Protein AF-A0A850MC36-F1 (afdb_monomer)

pLDDT: mean 85.74, std 13.27, range [43.41, 96.62]

Structure (mmCIF, N/CA/C/O backbone):
data_AF-A0A850MC36-F1
#
_entry.id   AF-A0A850MC36-F1
#
loop_
_atom_site.group_PDB
_atom_site.id
_atom_site.type_symbol
_atom_site.label_atom_id
_atom_site.label_alt_id
_atom_site.label_comp_id
_atom_site.label_asym_id
_atom_site.label_entity_id
_atom_site.label_seq_id
_atom_site.pdbx_PDB_ins_code
_atom_site.Cartn_x
_atom_site.Cartn_y
_atom_site.Cartn_z
_atom_site.occupancy
_atom_site.B_iso_or_equiv
_atom_site.auth_seq_id
_atom_site.auth_comp_id
_atom_site.auth_asym_id
_atom_site.auth_atom_id
_atom_site.pdbx_PDB_model_num
ATOM 1 N N . MET A 1 1 ? -14.757 -1.355 -15.086 1.00 47.66 1 MET A N 1
ATOM 2 C CA . MET A 1 1 ? -13.844 -0.625 -14.177 1.00 47.66 1 MET A CA 1
ATOM 3 C C . MET A 1 1 ? -12.689 -0.107 -15.015 1.00 47.66 1 MET A C 1
ATOM 5 O O . MET A 1 1 ? -12.284 -0.829 -15.916 1.00 47.66 1 MET A O 1
ATOM 9 N N . ALA A 1 2 ? -12.219 1.122 -14.789 1.00 66.75 2 ALA A N 1
ATOM 10 C CA . ALA A 1 2 ? -11.027 1.621 -15.477 1.00 66.75 2 ALA A CA 1
ATOM 11 C C . ALA A 1 2 ? -9.806 0.783 -15.064 1.00 66.75 2 ALA A C 1
ATOM 13 O O . ALA A 1 2 ? -9.697 0.407 -13.894 1.00 66.75 2 ALA A O 1
ATOM 14 N N . GLU A 1 3 ? -8.927 0.467 -16.013 1.00 82.56 3 GLU A N 1
ATOM 15 C CA . GLU A 1 3 ? -7.660 -0.199 -15.716 1.00 82.56 3 GLU A CA 1
ATOM 16 C C . GLU A 1 3 ? -6.811 0.706 -14.817 1.00 82.56 3 GLU A C 1
ATOM 18 O O . GLU A 1 3 ? -6.661 1.897 -15.087 1.00 82.56 3 GLU A O 1
ATOM 23 N N . LYS A 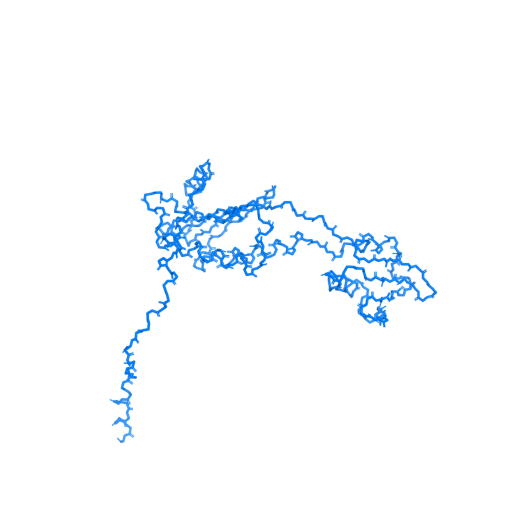1 4 ? -6.304 0.146 -13.717 1.00 90.31 4 LYS A N 1
ATOM 24 C CA . LYS A 1 4 ? -5.494 0.880 -12.736 1.00 90.31 4 LYS A CA 1
ATOM 25 C C . LYS A 1 4 ? -4.049 0.410 -12.684 1.00 90.31 4 LYS A C 1
ATOM 27 O O . LYS A 1 4 ? -3.214 1.134 -12.162 1.00 90.31 4 LYS A O 1
ATOM 32 N N . VAL A 1 5 ? -3.762 -0.795 -13.168 1.00 93.12 5 VAL A N 1
ATOM 33 C CA . VAL A 1 5 ? -2.441 -1.422 -13.102 1.00 93.12 5 VAL A CA 1
ATOM 34 C C . VAL A 1 5 ? -1.880 -1.459 -14.508 1.00 93.12 5 VAL A C 1
ATOM 36 O O . VAL A 1 5 ? -2.425 -2.149 -15.360 1.00 93.12 5 VAL A O 1
ATOM 39 N N . PHE A 1 6 ? -0.793 -0.736 -14.738 1.00 95.06 6 PHE A N 1
ATOM 40 C CA . PHE A 1 6 ? -0.106 -0.684 -16.021 1.00 95.06 6 PHE A CA 1
ATOM 41 C C . PHE A 1 6 ? 1.293 -1.257 -15.857 1.00 95.06 6 PHE A C 1
ATOM 43 O O . PHE A 1 6 ? 2.007 -0.902 -14.917 1.00 95.06 6 PHE A O 1
ATOM 50 N N . VAL A 1 7 ? 1.681 -2.143 -16.768 1.00 95.00 7 VAL A N 1
ATOM 51 C CA . VAL A 1 7 ? 3.030 -2.703 -16.829 1.00 95.00 7 VAL A CA 1
ATOM 52 C C . VAL A 1 7 ? 3.562 -2.452 -18.227 1.00 95.00 7 VAL A C 1
ATOM 54 O O . VAL A 1 7 ? 2.894 -2.782 -19.203 1.00 95.00 7 VAL A O 1
ATOM 57 N N . GLU A 1 8 ? 4.731 -1.833 -18.323 1.00 94.44 8 GLU A N 1
ATOM 58 C CA . GLU A 1 8 ? 5.285 -1.345 -19.582 1.00 94.44 8 GLU A CA 1
ATOM 59 C C . GLU A 1 8 ? 6.765 -1.709 -19.672 1.00 94.44 8 GLU A C 1
ATOM 61 O O . GLU A 1 8 ? 7.489 -1.661 -18.675 1.00 94.44 8 GLU A O 1
ATOM 66 N N . ASN A 1 9 ? 7.228 -2.033 -20.878 1.00 93.19 9 ASN A N 1
ATOM 67 C CA . ASN A 1 9 ? 8.659 -2.086 -21.143 1.00 93.19 9 ASN A CA 1
ATOM 68 C C . ASN A 1 9 ? 9.203 -0.653 -21.217 1.00 93.19 9 ASN A C 1
ATOM 70 O O . ASN A 1 9 ? 8.599 0.206 -21.869 1.00 93.19 9 ASN A O 1
ATOM 74 N N . LEU A 1 10 ? 10.336 -0.396 -20.566 1.00 90.06 10 LEU A N 1
ATOM 75 C CA . LEU A 1 10 ? 11.040 0.875 -20.700 1.00 90.06 10 LEU A CA 1
ATOM 76 C C . LEU A 1 10 ? 11.538 1.068 -22.140 1.00 90.06 10 LEU A C 1
ATOM 78 O O . LEU A 1 10 ? 11.458 2.174 -22.677 1.00 90.06 10 LEU A O 1
ATOM 82 N N . ASP A 1 11 ? 11.979 -0.018 -22.783 1.00 85.81 11 ASP A N 1
ATOM 83 C CA . ASP A 1 11 ? 12.207 -0.047 -24.223 1.00 85.81 11 ASP A CA 1
ATOM 84 C C . ASP A 1 11 ? 10.888 -0.286 -24.970 1.00 85.81 11 ASP A C 1
ATOM 86 O O . ASP A 1 11 ? 10.324 -1.382 -24.996 1.00 85.81 11 ASP A O 1
ATOM 90 N N . ARG A 1 12 ? 10.393 0.764 -25.623 1.00 81.56 12 ARG A N 1
ATOM 91 C CA . ARG A 1 12 ? 9.128 0.727 -26.362 1.00 81.56 12 ARG A CA 1
ATOM 92 C C . ARG A 1 12 ? 9.213 0.032 -27.721 1.00 81.56 12 ARG A C 1
ATOM 94 O O . ARG A 1 12 ? 8.184 -0.066 -28.385 1.00 81.56 12 ARG A O 1
ATOM 101 N N . ALA A 1 13 ? 10.385 -0.453 -28.139 1.00 85.50 13 ALA A N 1
ATOM 102 C CA . ALA A 1 13 ? 10.516 -1.244 -29.362 1.00 85.50 13 ALA A CA 1
ATOM 103 C C . ALA A 1 13 ? 9.750 -2.579 -29.282 1.00 85.50 13 ALA A C 1
ATOM 105 O O . ALA A 1 13 ? 9.196 -3.023 -30.288 1.00 85.50 13 ALA A O 1
ATOM 106 N N . ASP A 1 14 ? 9.668 -3.180 -28.089 1.00 84.69 14 ASP A N 1
ATOM 107 C CA . ASP A 1 14 ? 8.871 -4.382 -27.814 1.00 84.69 14 ASP A CA 1
ATOM 108 C C . ASP A 1 14 ? 8.015 -4.193 -26.544 1.00 84.69 14 ASP A C 1
ATOM 110 O O . ASP A 1 14 ? 8.405 -4.605 -25.442 1.00 84.69 14 ASP A O 1
ATOM 114 N N . PRO A 1 15 ? 6.848 -3.530 -26.669 1.00 86.25 15 PRO A N 1
ATOM 115 C CA . PRO A 1 15 ? 6.027 -3.139 -25.525 1.00 86.25 15 PRO A CA 1
ATOM 116 C C . PRO A 1 15 ? 5.263 -4.309 -24.889 1.00 86.25 15 PRO A C 1
ATOM 118 O O . PRO A 1 15 ? 4.786 -4.177 -23.765 1.00 86.25 15 PRO A O 1
ATOM 121 N N . TYR A 1 16 ? 5.141 -5.449 -25.581 1.00 89.25 16 TYR A N 1
ATOM 122 C CA . TYR A 1 16 ? 4.342 -6.604 -25.145 1.00 89.25 16 TYR A CA 1
ATOM 123 C C . TYR A 1 16 ? 5.175 -7.882 -25.049 1.00 89.25 16 TYR A C 1
ATOM 125 O O . TYR A 1 16 ? 4.688 -8.979 -25.344 1.00 89.25 16 TYR A O 1
ATOM 133 N N . ASN A 1 17 ? 6.435 -7.745 -24.640 1.00 89.31 17 ASN A N 1
ATOM 134 C CA . ASN A 1 17 ? 7.303 -8.888 -24.413 1.00 89.31 17 ASN A CA 1
ATOM 135 C C . ASN A 1 17 ? 6.753 -9.802 -23.297 1.00 89.31 17 ASN A C 1
ATOM 137 O O . ASN A 1 17 ? 5.905 -9.422 -22.483 1.00 89.31 17 ASN A O 1
ATOM 141 N N . PHE A 1 18 ? 7.258 -11.035 -23.244 1.00 88.00 18 PHE A N 1
ATOM 142 C CA . PHE A 1 18 ? 6.794 -12.046 -22.292 1.00 88.00 18 PHE A CA 1
ATOM 143 C C . PHE A 1 18 ? 6.887 -11.589 -20.829 1.00 88.00 18 PHE A C 1
ATOM 145 O O . PHE A 1 18 ? 5.988 -11.889 -20.041 1.00 88.00 18 PHE A O 1
ATOM 152 N N . GLY A 1 19 ? 7.945 -10.866 -20.456 1.00 88.88 19 GLY A N 1
ATOM 153 C CA . GLY A 1 19 ? 8.121 -10.394 -19.087 1.00 88.88 19 GLY A CA 1
ATOM 154 C C . GLY A 1 19 ? 7.088 -9.340 -18.704 1.00 88.88 19 GLY A C 1
ATOM 155 O O . GLY A 1 19 ? 6.464 -9.478 -17.659 1.00 88.88 19 GLY A O 1
ATOM 156 N N . VAL A 1 20 ? 6.811 -8.364 -19.572 1.00 92.31 20 VAL A N 1
ATOM 157 C CA . VAL A 1 20 ? 5.759 -7.355 -19.352 1.00 92.31 20 VAL A CA 1
ATOM 158 C C . VAL A 1 20 ? 4.395 -8.012 -19.148 1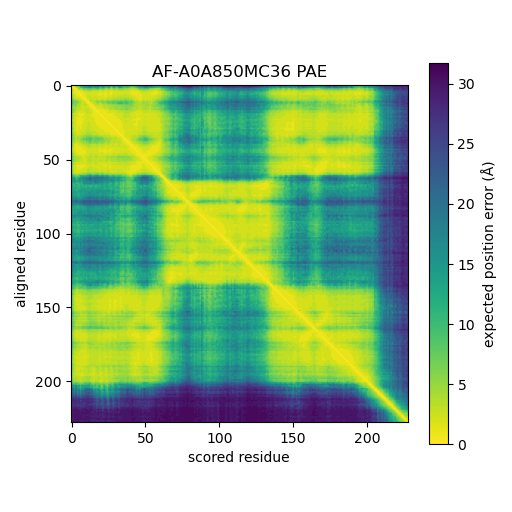.00 92.31 20 VAL A C 1
ATOM 160 O O . VAL A 1 20 ? 3.710 -7.721 -18.167 1.00 92.31 20 VAL A O 1
ATOM 163 N N . ILE A 1 21 ? 4.016 -8.948 -20.025 1.00 92.19 21 ILE A N 1
ATOM 164 C CA . ILE A 1 21 ? 2.728 -9.650 -19.912 1.00 92.19 21 ILE A CA 1
ATOM 165 C C . ILE A 1 21 ? 2.689 -10.490 -18.621 1.00 92.19 21 ILE A C 1
ATOM 167 O O . ILE A 1 21 ? 1.682 -10.493 -17.914 1.00 92.19 21 ILE A O 1
ATOM 171 N N . SER A 1 22 ? 3.787 -11.168 -18.273 1.00 91.75 22 SER A N 1
ATOM 172 C CA . SER A 1 22 ? 3.872 -11.973 -17.046 1.00 91.75 22 SER A CA 1
ATOM 173 C C . SER A 1 22 ? 3.728 -11.110 -15.792 1.00 91.75 22 SER A C 1
ATOM 175 O O . SER A 1 22 ? 2.920 -11.421 -14.918 1.00 91.75 22 SER A O 1
ATOM 177 N N . TYR A 1 23 ? 4.446 -9.988 -15.725 1.00 93.25 23 TYR A N 1
ATOM 178 C CA . TYR A 1 23 ? 4.371 -9.064 -14.598 1.00 93.25 23 TYR A CA 1
ATOM 179 C C . TYR A 1 23 ? 3.024 -8.358 -14.503 1.00 93.25 23 TYR A C 1
ATOM 181 O O . TYR A 1 23 ? 2.571 -8.111 -13.389 1.00 93.25 23 TYR A O 1
ATOM 189 N N . LYS A 1 24 ? 2.335 -8.107 -15.623 1.00 93.81 24 LYS A N 1
ATOM 190 C CA . LYS A 1 24 ? 0.943 -7.639 -15.591 1.00 93.81 24 LYS A CA 1
ATOM 191 C C . LYS A 1 24 ? 0.038 -8.621 -14.859 1.00 93.81 24 LYS A C 1
ATOM 193 O O . LYS A 1 24 ? -0.691 -8.214 -13.961 1.00 93.81 24 LYS A O 1
ATOM 198 N N . ILE A 1 25 ? 0.112 -9.905 -15.207 1.00 92.12 25 ILE A N 1
ATOM 199 C CA . ILE A 1 25 ? -0.712 -10.947 -14.581 1.00 92.12 25 ILE A CA 1
ATOM 200 C C . ILE A 1 25 ? -0.379 -11.083 -13.093 1.00 92.12 25 ILE A C 1
ATOM 202 O O . ILE A 1 25 ? -1.291 -11.153 -12.270 1.00 92.12 25 ILE A O 1
ATOM 206 N N . ILE A 1 26 ? 0.912 -11.096 -12.747 1.00 93.12 26 ILE A N 1
ATOM 207 C CA . ILE A 1 26 ? 1.371 -11.171 -11.353 1.00 93.12 26 ILE A CA 1
ATOM 208 C C . ILE A 1 26 ? 0.859 -9.965 -10.566 1.00 93.12 26 ILE A C 1
ATOM 210 O O . ILE A 1 26 ? 0.247 -10.141 -9.516 1.00 93.12 26 ILE A O 1
ATOM 214 N N . ALA A 1 27 ? 1.066 -8.752 -11.080 1.00 93.94 27 ALA A N 1
ATOM 215 C CA . ALA A 1 27 ? 0.633 -7.528 -10.422 1.00 93.94 27 ALA A CA 1
ATOM 216 C C . ALA A 1 27 ? -0.886 -7.515 -10.223 1.00 93.94 27 ALA A C 1
ATOM 218 O O . ALA A 1 27 ? -1.342 -7.338 -9.096 1.00 93.94 27 ALA A O 1
ATOM 219 N N . ASP A 1 28 ? -1.670 -7.771 -11.275 1.00 92.19 28 ASP A N 1
ATOM 220 C CA . ASP A 1 28 ? -3.134 -7.829 -11.184 1.00 92.19 28 ASP A CA 1
ATOM 221 C C . ASP A 1 28 ? -3.597 -8.835 -10.123 1.00 92.19 28 ASP A C 1
ATOM 223 O O . ASP A 1 28 ? -4.474 -8.524 -9.311 1.00 92.19 28 ASP A O 1
ATOM 227 N N . HIS A 1 29 ? -2.995 -10.027 -10.101 1.00 92.19 29 HIS A N 1
ATOM 228 C CA . HIS A 1 29 ? -3.320 -11.058 -9.122 1.00 92.19 29 HIS A CA 1
ATOM 229 C C . HIS A 1 29 ? -2.992 -10.611 -7.693 1.00 92.19 29 HIS A C 1
ATOM 231 O O . HIS A 1 29 ? -3.865 -10.670 -6.832 1.00 92.19 29 HIS A O 1
ATOM 237 N N . VAL A 1 30 ? -1.783 -10.093 -7.454 1.00 93.88 30 VAL A N 1
ATOM 238 C CA . VAL A 1 30 ? -1.338 -9.615 -6.134 1.00 93.88 30 VAL A CA 1
ATOM 239 C C . VAL A 1 30 ? -2.210 -8.459 -5.629 1.00 93.88 30 VAL A C 1
ATOM 241 O O . VAL A 1 30 ? -2.650 -8.476 -4.479 1.00 93.88 30 VAL A O 1
ATOM 244 N N . PHE A 1 31 ? -2.510 -7.468 -6.476 1.00 91.31 31 PHE A N 1
ATOM 245 C CA . PHE A 1 31 ? -3.369 -6.335 -6.106 1.00 91.31 31 PHE A CA 1
ATOM 246 C C . PHE A 1 31 ? -4.804 -6.772 -5.781 1.00 91.31 31 PHE A C 1
ATOM 248 O O . PHE A 1 31 ? -5.426 -6.207 -4.874 1.00 91.31 31 PHE A O 1
ATOM 255 N N . THR A 1 32 ? -5.322 -7.769 -6.503 1.00 89.00 32 THR A N 1
ATOM 256 C CA . THR A 1 32 ? -6.659 -8.333 -6.267 1.00 89.00 32 THR A CA 1
ATOM 257 C C . THR A 1 32 ? -6.700 -9.144 -4.974 1.00 89.00 32 THR A C 1
ATOM 259 O O . THR A 1 32 ? -7.590 -8.920 -4.158 1.00 89.00 32 THR A O 1
ATOM 262 N N . ASP A 1 33 ? -5.722 -10.026 -4.757 1.00 90.38 33 ASP A N 1
ATOM 263 C CA . ASP A 1 33 ? -5.612 -10.894 -3.576 1.00 90.38 33 ASP A CA 1
ATOM 264 C C . ASP A 1 33 ? -5.547 -10.088 -2.268 1.00 90.38 33 ASP A C 1
ATOM 266 O O . ASP A 1 33 ? -6.258 -10.365 -1.305 1.00 90.38 33 ASP A O 1
ATOM 270 N N . LEU A 1 34 ? -4.772 -8.999 -2.256 1.00 88.31 34 LEU A N 1
ATOM 271 C CA . LEU A 1 34 ? -4.628 -8.136 -1.078 1.00 88.31 34 LEU A CA 1
ATOM 272 C C . LEU A 1 34 ? -5.807 -7.165 -0.868 1.00 88.31 34 LEU A C 1
ATOM 274 O O . LEU A 1 34 ? -5.888 -6.490 0.170 1.00 88.31 34 LEU A O 1
ATOM 278 N N . GLY A 1 35 ? -6.733 -7.089 -1.830 1.00 84.94 35 GLY A N 1
ATOM 279 C CA . GLY A 1 35 ? -7.915 -6.228 -1.773 1.00 84.94 35 GLY A CA 1
ATOM 280 C C . GLY A 1 35 ? -7.584 -4.733 -1.772 1.00 84.94 35 GLY A C 1
ATOM 281 O O . GLY A 1 35 ? -8.274 -3.950 -1.125 1.00 84.94 35 GLY A O 1
ATOM 282 N N . ILE A 1 36 ? -6.510 -4.321 -2.453 1.00 85.62 36 ILE A N 1
ATOM 283 C CA . ILE A 1 36 ? -6.010 -2.930 -2.446 1.00 85.62 36 ILE A CA 1
ATOM 284 C C . ILE A 1 36 ? -6.334 -2.143 -3.722 1.00 85.62 36 ILE A C 1
ATOM 286 O O . ILE A 1 36 ? -5.985 -0.970 -3.831 1.00 85.62 36 ILE A O 1
ATOM 290 N N . ALA A 1 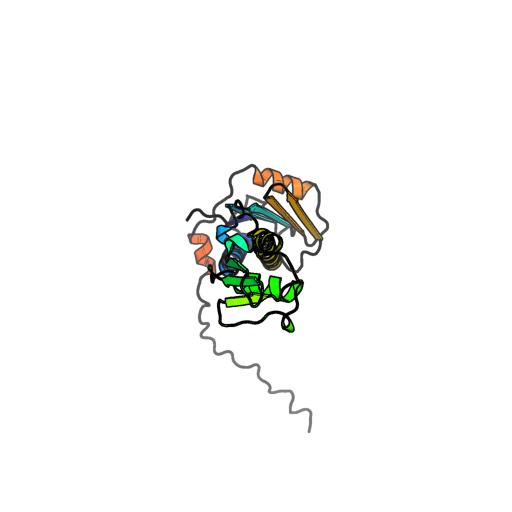37 ? -7.067 -2.735 -4.668 1.00 77.75 37 ALA A N 1
ATOM 291 C CA . ALA A 1 37 ? -7.480 -2.063 -5.905 1.00 77.75 37 ALA A CA 1
ATOM 292 C C . ALA A 1 37 ? -8.317 -0.781 -5.673 1.00 77.75 37 ALA A C 1
ATOM 294 O O . ALA A 1 37 ? -8.289 0.138 -6.496 1.00 77.75 37 ALA A O 1
ATOM 295 N N . GLY A 1 38 ? -9.059 -0.691 -4.561 1.00 78.19 38 GLY A N 1
ATOM 296 C CA . GLY A 1 38 ? -9.805 0.517 -4.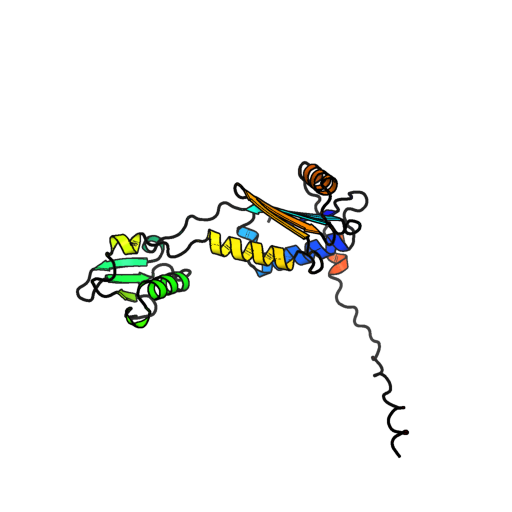172 1.00 78.19 38 GLY A CA 1
ATOM 297 C C . GLY A 1 38 ? -8.909 1.650 -3.656 1.00 78.19 38 GLY A C 1
ATOM 298 O O . GLY A 1 38 ? -9.167 2.823 -3.923 1.00 78.19 38 GLY A O 1
ATOM 299 N N . ALA A 1 39 ? -7.804 1.292 -3.002 1.00 80.94 39 ALA A N 1
ATOM 300 C CA . ALA A 1 39 ? -6.863 2.223 -2.386 1.00 80.94 39 ALA A CA 1
ATOM 301 C C . ALA A 1 39 ? -5.857 2.848 -3.371 1.00 80.94 39 ALA A C 1
ATOM 303 O O . ALA A 1 39 ? -5.073 3.716 -2.989 1.00 80.94 39 ALA A O 1
ATOM 304 N N . LEU A 1 40 ? -5.869 2.417 -4.633 1.00 86.56 40 LEU A N 1
ATOM 305 C CA . LEU A 1 40 ? -5.022 2.947 -5.697 1.00 86.56 40 LEU A CA 1
ATOM 306 C C . LEU A 1 40 ? -5.872 3.697 -6.723 1.00 86.56 40 LEU A C 1
ATOM 308 O O . LEU A 1 40 ? -6.910 3.198 -7.168 1.00 86.56 40 LEU A O 1
ATOM 312 N N . GLN A 1 41 ? -5.406 4.869 -7.149 1.00 90.56 41 GLN A N 1
ATOM 313 C CA . GLN A 1 41 ? -5.915 5.531 -8.352 1.00 90.56 41 GLN A CA 1
ATOM 314 C C . GLN A 1 41 ? -5.307 4.875 -9.590 1.00 90.56 41 GLN A C 1
ATOM 316 O O . GLN A 1 41 ? -6.027 4.475 -10.501 1.00 90.56 41 GLN A O 1
ATOM 321 N N . SER A 1 42 ? -3.984 4.710 -9.583 1.00 92.62 42 SER A N 1
ATOM 322 C CA . SER A 1 42 ? -3.229 4.058 -10.651 1.00 92.62 42 SER A CA 1
ATOM 323 C C . SER A 1 42 ? -1.878 3.575 -10.140 1.00 92.62 42 SER A C 1
ATOM 325 O O . SER A 1 42 ? -1.286 4.222 -9.279 1.00 92.62 42 SER A O 1
ATOM 327 N N . ILE A 1 43 ? -1.340 2.517 -10.729 1.00 94.31 43 ILE A N 1
ATOM 328 C CA . ILE A 1 43 ? 0.043 2.085 -10.573 1.00 94.31 43 ILE A CA 1
ATOM 329 C C . ILE A 1 43 ? 0.648 1.801 -11.946 1.00 94.31 43 ILE A C 1
ATOM 331 O O . ILE A 1 43 ? 0.016 1.178 -12.796 1.00 94.31 43 ILE A O 1
ATOM 335 N N . ARG A 1 44 ? 1.870 2.281 -12.164 1.00 95.88 44 ARG A N 1
ATOM 336 C CA . ARG A 1 44 ? 2.679 2.019 -13.353 1.00 95.88 44 ARG A CA 1
ATOM 337 C C . ARG A 1 44 ? 3.947 1.291 -12.934 1.00 95.88 44 ARG A C 1
ATOM 339 O O . ARG A 1 44 ? 4.635 1.729 -12.014 1.00 95.88 44 ARG A O 1
ATOM 346 N N . ILE A 1 45 ? 4.234 0.184 -13.603 1.00 96.06 45 ILE A N 1
ATOM 347 C CA . ILE A 1 45 ? 5.411 -0.658 -13.404 1.00 96.06 45 ILE A CA 1
ATOM 348 C C . ILE A 1 45 ? 6.182 -0.627 -14.723 1.00 96.06 45 ILE A C 1
ATOM 350 O O . ILE A 1 45 ? 5.763 -1.235 -15.704 1.00 96.06 45 ILE A O 1
ATOM 354 N N . LEU A 1 46 ? 7.288 0.105 -14.758 1.00 96.12 46 LEU A N 1
ATOM 355 C CA . LEU A 1 46 ? 8.204 0.128 -15.891 1.00 96.12 46 LEU A CA 1
ATOM 356 C C . LEU A 1 46 ? 9.290 -0.919 -15.656 1.00 96.12 46 LEU A C 1
ATOM 358 O O . LEU A 1 46 ? 9.908 -0.945 -14.589 1.00 96.12 46 LEU A O 1
ATOM 362 N N . ILE A 1 47 ? 9.506 -1.777 -16.645 1.00 94.38 47 ILE A N 1
ATOM 363 C CA . ILE A 1 47 ? 10.429 -2.908 -16.568 1.00 94.38 47 ILE A CA 1
ATOM 364 C C . ILE A 1 47 ? 11.415 -2.818 -17.725 1.00 94.38 47 ILE A C 1
ATOM 366 O O . ILE A 1 47 ? 11.015 -2.587 -18.859 1.00 94.38 47 ILE A O 1
ATOM 370 N N . ASP A 1 48 ? 12.690 -3.055 -17.445 1.00 92.06 48 ASP A N 1
ATOM 371 C CA . ASP A 1 48 ? 13.719 -3.301 -18.452 1.00 92.06 48 ASP A CA 1
ATOM 372 C C . ASP A 1 48 ? 14.508 -4.544 -18.024 1.00 92.06 48 ASP A C 1
ATOM 374 O O . ASP A 1 48 ? 15.264 -4.516 -17.051 1.00 92.06 48 ASP A O 1
ATOM 378 N N . ILE A 1 49 ? 14.255 -5.667 -18.698 1.00 85.88 49 ILE A N 1
ATOM 379 C CA . ILE A 1 49 ? 14.829 -6.973 -18.337 1.00 85.88 49 ILE A CA 1
ATOM 380 C C . ILE A 1 49 ? 16.309 -7.042 -18.722 1.00 85.88 49 ILE A C 1
ATOM 382 O O . ILE A 1 49 ? 17.078 -7.708 -18.036 1.00 85.88 49 ILE A O 1
ATOM 386 N N . GLU A 1 50 ? 16.709 -6.334 -19.780 1.00 87.25 50 GLU A N 1
ATOM 387 C CA . GLU A 1 50 ? 18.100 -6.279 -20.234 1.00 87.25 50 GLU A CA 1
ATOM 388 C C . GLU A 1 50 ? 18.964 -5.459 -19.263 1.00 87.25 50 GLU A C 1
ATOM 390 O O . GLU A 1 50 ? 20.133 -5.779 -19.045 1.00 87.25 50 GLU A O 1
ATOM 395 N N . LYS A 1 51 ? 18.386 -4.421 -18.637 1.00 90.81 51 LYS A N 1
ATOM 396 C CA . LYS A 1 51 ? 19.035 -3.594 -17.597 1.00 90.81 51 LYS A CA 1
ATOM 397 C C . LYS A 1 51 ? 18.820 -4.090 -16.159 1.00 90.81 51 LYS A C 1
ATOM 399 O O . LYS A 1 51 ? 19.179 -3.381 -15.221 1.00 90.81 51 LYS A O 1
ATOM 404 N N . PRO A 1 52 ? 18.371 -5.336 -15.961 1.00 92.00 52 PRO A N 1
ATOM 405 C CA . PRO A 1 52 ? 17.534 -5.766 -14.824 1.00 92.00 52 PRO A CA 1
ATOM 406 C C . PRO A 1 52 ? 17.052 -4.627 -13.908 1.00 92.00 52 PRO A C 1
ATOM 408 O O . PRO A 1 52 ? 17.515 -4.471 -12.776 1.00 92.00 52 PRO A O 1
ATOM 411 N N . PHE A 1 53 ? 16.109 -3.825 -14.407 1.00 94.62 53 PHE A N 1
ATOM 412 C CA . PHE A 1 53 ? 15.654 -2.589 -13.773 1.00 94.62 53 PHE A CA 1
ATOM 413 C C . PHE A 1 53 ? 14.127 -2.516 -13.678 1.00 94.62 53 PHE A C 1
ATOM 415 O O . PHE A 1 53 ? 13.408 -2.784 -14.639 1.00 94.62 53 PHE A O 1
ATOM 422 N N . PHE A 1 54 ? 13.636 -2.139 -12.499 1.00 95.94 54 PHE A N 1
ATOM 423 C CA . PHE A 1 54 ? 12.224 -1.951 -12.183 1.00 95.94 54 PHE A CA 1
ATOM 424 C C . PHE A 1 54 ? 12.001 -0.551 -11.626 1.00 95.94 54 PHE A C 1
ATOM 426 O O . PHE A 1 54 ? 12.643 -0.141 -10.655 1.00 95.94 54 PHE A O 1
ATOM 433 N N . TYR A 1 55 ? 11.025 0.151 -12.190 1.00 96.62 55 TYR A N 1
ATOM 434 C CA . TYR A 1 55 ? 10.542 1.424 -11.682 1.00 96.62 55 TYR A CA 1
ATOM 435 C C . TYR A 1 55 ? 9.035 1.341 -11.474 1.00 96.62 55 TYR A C 1
ATOM 437 O O . TYR A 1 55 ? 8.258 1.275 -12.422 1.00 96.62 55 TYR A O 1
ATOM 445 N N . ILE A 1 56 ? 8.611 1.358 -10.219 1.00 96.50 56 ILE A N 1
ATOM 446 C CA . ILE A 1 56 ? 7.213 1.273 -9.826 1.00 96.50 56 ILE A CA 1
ATOM 447 C C . ILE A 1 56 ? 6.785 2.625 -9.277 1.00 96.50 56 ILE A C 1
ATOM 449 O O . ILE A 1 56 ? 7.424 3.158 -8.374 1.00 96.50 56 ILE A O 1
ATOM 453 N N . THR A 1 57 ? 5.683 3.171 -9.779 1.00 95.44 57 THR A N 1
ATOM 454 C CA . THR A 1 57 ? 5.057 4.356 -9.193 1.00 95.44 57 THR A CA 1
ATOM 455 C C . THR A 1 57 ? 3.553 4.180 -9.078 1.00 95.44 57 THR A C 1
ATOM 457 O O . THR A 1 57 ? 2.889 3.756 -10.021 1.00 95.44 57 THR A O 1
ATOM 460 N N . GLY A 1 58 ? 3.010 4.475 -7.903 1.00 93.38 58 GLY A N 1
ATOM 461 C CA . GLY A 1 58 ? 1.591 4.372 -7.595 1.00 93.38 58 GLY A CA 1
ATOM 462 C C . GLY A 1 58 ? 1.047 5.692 -7.073 1.00 93.38 58 GLY A C 1
ATOM 463 O O . GLY A 1 58 ? 1.678 6.340 -6.243 1.00 93.38 58 GLY A O 1
ATOM 464 N N . ILE A 1 59 ? -0.137 6.077 -7.537 1.00 91.88 59 ILE A N 1
ATOM 465 C CA . ILE A 1 59 ? -0.927 7.171 -6.978 1.00 91.88 59 ILE A CA 1
ATOM 466 C C . ILE A 1 59 ? -1.962 6.542 -6.053 1.00 91.88 59 ILE A C 1
ATOM 468 O O . ILE A 1 59 ? -2.800 5.747 -6.488 1.00 91.88 59 ILE A O 1
ATOM 472 N N . LEU A 1 60 ? -1.887 6.893 -4.775 1.00 87.88 60 LEU A N 1
ATOM 473 C CA . LEU A 1 60 ? -2.815 6.432 -3.756 1.00 87.88 60 LEU A CA 1
ATOM 474 C C . LEU A 1 60 ? -4.144 7.181 -3.900 1.00 87.88 60 LEU A C 1
ATOM 476 O O . LEU A 1 60 ? -4.182 8.376 -4.210 1.00 87.88 60 LEU A O 1
ATOM 480 N N . SER A 1 61 ? -5.251 6.480 -3.683 1.00 84.31 61 SER A N 1
ATOM 481 C CA . SER A 1 61 ? -6.547 7.126 -3.463 1.00 84.31 61 SER A CA 1
ATOM 482 C C . SER A 1 61 ? -6.480 7.972 -2.189 1.00 84.31 61 SER A C 1
ATOM 484 O O . SER A 1 61 ? -5.629 7.736 -1.329 1.00 84.31 61 SER A O 1
ATOM 486 N N . LEU A 1 62 ? -7.372 8.958 -2.056 1.00 68.38 62 LEU A N 1
ATOM 487 C CA . LEU A 1 62 ? -7.602 9.577 -0.751 1.00 68.38 62 LEU A CA 1
ATOM 488 C C . LEU A 1 62 ? -7.954 8.456 0.228 1.00 68.38 62 LEU A C 1
ATOM 490 O O . LEU A 1 62 ? -8.840 7.648 -0.043 1.00 68.38 62 LEU A O 1
ATOM 494 N N . ILE A 1 63 ? -7.173 8.363 1.295 1.00 64.50 63 ILE A N 1
ATOM 495 C CA . ILE A 1 63 ? -7.371 7.370 2.338 1.00 64.50 63 ILE A CA 1
ATOM 496 C C . ILE A 1 63 ? -8.295 8.002 3.370 1.00 64.50 63 ILE A C 1
ATOM 498 O O . ILE A 1 63 ? -8.089 9.167 3.721 1.00 64.50 63 ILE A O 1
ATOM 502 N N . ASP A 1 64 ? -9.284 7.241 3.834 1.00 65.75 64 ASP A N 1
ATOM 503 C CA . ASP A 1 64 ? -10.185 7.677 4.896 1.00 65.75 64 ASP A CA 1
ATOM 504 C C . ASP A 1 64 ? -9.395 8.159 6.119 1.00 65.75 64 ASP A C 1
ATOM 506 O O . ASP A 1 64 ? -8.306 7.656 6.432 1.00 65.75 64 ASP A O 1
ATOM 510 N N . ALA A 1 65 ? -9.926 9.186 6.782 1.00 69.19 65 ALA A N 1
ATOM 511 C CA . ALA A 1 65 ? -9.319 9.728 7.987 1.00 69.19 65 ALA A CA 1
ATOM 512 C C . ALA A 1 65 ? -9.189 8.628 9.061 1.00 69.19 65 ALA A C 1
ATOM 514 O O . ALA A 1 65 ? -9.969 7.671 9.057 1.00 69.19 65 ALA A O 1
ATOM 515 N N . PRO A 1 66 ? -8.211 8.735 9.980 1.00 82.50 66 PRO A N 1
ATOM 516 C CA . PRO A 1 66 ? -8.164 7.862 11.144 1.00 82.50 66 PRO A CA 1
ATOM 517 C C . PRO A 1 66 ? -9.511 7.887 11.864 1.00 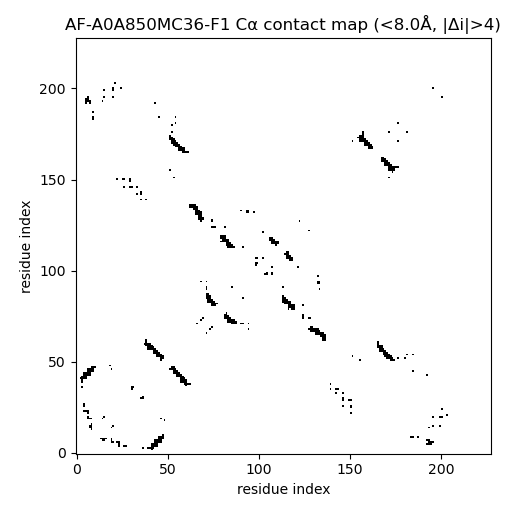82.50 66 PRO A C 1
ATOM 519 O O . PRO A 1 66 ? -10.052 8.967 12.101 1.00 82.50 66 PRO A O 1
ATOM 522 N N . MET A 1 67 ? -10.025 6.709 12.194 1.00 87.12 67 MET A N 1
ATOM 523 C CA . MET A 1 67 ? -11.289 6.570 12.897 1.00 87.12 67 MET A CA 1
ATOM 524 C C . MET A 1 67 ? -11.034 6.456 14.388 1.00 87.12 67 MET A C 1
ATOM 526 O O . MET A 1 67 ? -10.138 5.730 14.845 1.00 87.12 67 MET A O 1
ATOM 530 N N . ARG A 1 68 ? -11.836 7.194 15.135 1.00 93.25 68 ARG A N 1
ATOM 531 C CA . ARG A 1 68 ? -11.803 7.245 16.584 1.00 93.25 68 ARG A CA 1
ATOM 532 C C . ARG A 1 68 ? -12.754 6.223 17.186 1.00 93.25 68 ARG A C 1
ATOM 534 O O . ARG A 1 68 ? -13.586 5.655 16.483 1.00 93.25 68 ARG A O 1
ATOM 541 N N . VAL A 1 69 ? -12.645 6.000 18.493 1.00 94.69 69 VAL A N 1
ATOM 542 C CA . VAL A 1 69 ? -13.605 5.159 19.221 1.00 94.69 69 VAL A CA 1
ATOM 543 C C . VAL A 1 69 ? -15.025 5.680 19.006 1.00 94.69 69 VAL A C 1
ATOM 545 O O . VAL A 1 69 ? -15.893 4.881 18.677 1.00 94.69 69 VAL A O 1
ATOM 548 N N . SER A 1 70 ? -15.223 7.003 19.045 1.00 93.81 70 SER A N 1
ATOM 549 C CA . SER A 1 70 ? -16.517 7.652 18.789 1.00 93.81 70 SER A CA 1
ATOM 550 C C . SER A 1 70 ? -17.122 7.377 17.407 1.00 93.81 70 SER A C 1
ATOM 552 O O . SER A 1 70 ? -18.317 7.574 17.218 1.00 93.81 70 SER A O 1
ATOM 554 N N . ASP A 1 71 ? -16.310 6.974 16.423 1.00 91.56 71 ASP A N 1
ATOM 555 C CA . ASP A 1 71 ? -16.782 6.661 15.068 1.00 91.56 71 ASP A CA 1
ATOM 556 C C . ASP A 1 71 ? -17.223 5.189 14.936 1.00 91.56 71 ASP A C 1
ATOM 558 O O . ASP A 1 71 ? -17.832 4.812 13.938 1.00 91.56 71 ASP A O 1
ATOM 562 N N . ILE A 1 72 ? -16.871 4.344 15.913 1.00 93.19 72 ILE A N 1
ATOM 563 C CA . ILE A 1 72 ? -17.027 2.879 15.871 1.00 93.19 72 ILE A CA 1
ATOM 564 C C . ILE A 1 72 ? -17.964 2.379 16.979 1.00 93.19 72 ILE A C 1
ATOM 566 O O . ILE A 1 72 ? -18.613 1.342 16.817 1.00 93.19 72 ILE A O 1
ATOM 570 N N . ALA A 1 73 ? -17.995 3.070 18.116 1.00 96.12 73 ALA A N 1
ATOM 571 C CA . ALA A 1 73 ? -18.700 2.673 19.321 1.00 96.12 73 ALA A CA 1
ATOM 572 C C . ALA A 1 73 ? -19.257 3.890 20.069 1.00 96.12 73 ALA A C 1
ATOM 574 O O . ALA A 1 73 ? -18.648 4.962 20.075 1.00 96.12 73 ALA A O 1
ATOM 575 N N . SER A 1 74 ? -20.376 3.694 20.762 1.00 96.06 74 SER A N 1
ATOM 576 C CA . SER A 1 74 ? -20.881 4.650 21.744 1.00 96.06 74 SER A CA 1
ATOM 577 C C . SER A 1 74 ? -20.227 4.423 23.105 1.00 96.06 74 SER A C 1
ATOM 579 O O . SER A 1 74 ? -19.964 3.287 23.510 1.00 96.06 74 SER A O 1
ATOM 581 N N . VAL A 1 75 ? -19.955 5.526 23.803 1.00 96.19 75 VAL A N 1
ATOM 582 C CA . VAL A 1 75 ? -19.334 5.546 25.128 1.00 96.19 75 VAL A CA 1
ATOM 583 C C . VAL A 1 75 ? -20.301 6.202 26.112 1.00 96.19 75 VAL A C 1
ATOM 585 O O . VAL A 1 75 ? -20.807 7.295 25.863 1.00 96.19 75 VAL A O 1
ATOM 588 N N . SER A 1 76 ? -20.572 5.543 27.236 1.00 93.75 76 SER A N 1
ATOM 589 C CA . SER A 1 76 ? -21.409 6.070 28.320 1.00 93.75 76 SER A CA 1
ATOM 590 C C . SER A 1 76 ? -20.787 5.790 29.685 1.00 93.75 76 SER A C 1
ATOM 592 O O . SER A 1 76 ? -20.011 4.853 29.849 1.00 93.75 76 SER A O 1
ATOM 594 N N . ILE A 1 77 ? -21.114 6.618 30.680 1.00 92.56 77 ILE A N 1
ATOM 595 C CA . ILE A 1 77 ? -20.783 6.340 32.083 1.00 92.56 77 ILE A CA 1
ATOM 596 C C . ILE A 1 77 ? -22.010 5.720 32.744 1.00 92.56 77 ILE A C 1
ATOM 598 O O . ILE A 1 77 ? -23.096 6.300 32.688 1.00 92.56 77 ILE A O 1
ATOM 602 N N . GLU A 1 78 ? -21.817 4.583 33.400 1.00 89.69 78 GLU A N 1
ATOM 603 C CA . GLU A 1 78 ? -22.812 3.918 34.240 1.00 89.69 78 GLU A CA 1
ATOM 604 C C . GLU A 1 78 ? -22.176 3.505 35.581 1.00 89.69 78 GLU A C 1
ATOM 606 O O . GLU A 1 78 ? -20.978 3.685 35.790 1.00 89.69 78 GLU A O 1
ATOM 611 N N . ASP A 1 79 ? -22.971 2.953 36.505 1.00 82.25 79 ASP A N 1
ATOM 612 C CA . ASP A 1 79 ? -22.533 2.637 37.879 1.00 82.25 79 ASP A CA 1
ATOM 613 C C . ASP A 1 79 ? -21.335 1.659 37.945 1.00 82.25 79 ASP A C 1
ATOM 615 O O . ASP A 1 79 ? -20.619 1.617 38.946 1.00 82.25 79 ASP A O 1
ATOM 619 N N . GLU A 1 80 ? -21.116 0.860 36.896 1.00 82.00 80 GLU A N 1
ATOM 620 C CA . GLU A 1 80 ? -20.053 -0.153 36.812 1.00 82.00 80 GLU A CA 1
ATOM 621 C C . GLU A 1 80 ? -18.781 0.354 36.100 1.00 82.00 80 GLU A C 1
ATOM 623 O O . GLU A 1 80 ? -17.768 -0.353 36.061 1.00 82.00 80 GLU A O 1
ATOM 628 N N . GLY A 1 81 ? -18.803 1.587 35.580 1.00 91.12 81 GLY A N 1
ATOM 629 C CA . GLY A 1 81 ? -17.688 2.239 34.901 1.00 91.12 81 GLY A CA 1
ATOM 630 C C . GLY A 1 81 ? -18.071 2.820 33.543 1.00 91.12 81 GLY A C 1
ATOM 631 O O . GLY A 1 81 ? -19.197 3.259 33.311 1.00 91.12 81 GLY A O 1
ATOM 632 N N . ILE A 1 82 ? -17.109 2.839 32.624 1.00 94.81 82 ILE A N 1
ATOM 633 C CA . ILE A 1 82 ? -17.316 3.323 31.261 1.00 94.81 82 ILE A CA 1
ATOM 634 C C . ILE A 1 82 ? -17.781 2.159 30.393 1.00 94.81 82 ILE A C 1
ATOM 636 O O . ILE A 1 82 ? -17.041 1.201 30.159 1.00 94.81 82 ILE A O 1
ATOM 640 N N . HIS A 1 83 ? -19.006 2.261 29.901 1.00 95.69 83 HIS A N 1
ATOM 641 C CA . HIS A 1 83 ? -19.615 1.307 28.995 1.00 95.69 83 HIS A CA 1
ATOM 642 C C . HIS A 1 83 ? -19.273 1.688 27.556 1.00 95.69 83 HIS A C 1
ATOM 644 O O . HIS A 1 83 ? -19.415 2.840 27.147 1.00 95.69 83 HIS A O 1
ATOM 650 N N . VAL A 1 84 ? -18.805 0.706 26.790 1.00 96.19 84 VAL A N 1
ATOM 651 C CA . VAL A 1 84 ? -18.479 0.844 25.370 1.00 96.19 84 VAL A CA 1
ATOM 652 C C . VAL A 1 84 ? -19.337 -0.138 24.590 1.00 96.19 84 VAL A C 1
ATOM 654 O O . VAL A 1 84 ? -19.222 -1.354 24.775 1.00 96.19 84 VAL A O 1
ATOM 657 N N . VAL A 1 85 ? -20.182 0.392 23.708 1.00 96.50 85 VAL A N 1
ATOM 658 C CA . VAL A 1 85 ? -21.092 -0.384 22.862 1.00 96.50 85 VAL A CA 1
ATOM 659 C C . VAL A 1 85 ? -20.625 -0.277 21.419 1.00 96.50 85 VAL A C 1
ATOM 661 O O . VAL A 1 85 ? -20.680 0.788 20.814 1.00 96.50 85 VAL A O 1
ATOM 664 N N . ILE A 1 86 ? -20.138 -1.382 20.857 1.00 96.00 86 ILE A N 1
ATOM 665 C CA . ILE A 1 86 ? -19.646 -1.427 19.477 1.00 96.00 86 ILE A CA 1
ATOM 666 C C . ILE A 1 86 ? -20.827 -1.333 18.504 1.00 96.00 86 ILE A C 1
ATOM 668 O O . ILE A 1 86 ? -21.708 -2.192 18.516 1.00 96.00 86 ILE A O 1
ATOM 672 N N . GLU A 1 87 ? -20.802 -0.332 17.624 1.00 95.75 87 GLU A N 1
ATOM 673 C CA . GLU A 1 87 ? -21.850 -0.077 16.628 1.00 95.75 87 GLU A CA 1
ATOM 674 C C . GLU A 1 87 ? -21.447 -0.557 15.225 1.00 95.75 87 GLU A C 1
ATOM 676 O O . GLU A 1 87 ? -22.280 -1.104 14.500 1.00 95.75 87 GLU A O 1
ATOM 681 N N . ASP A 1 88 ? -20.167 -0.418 14.848 1.00 89.19 88 ASP A N 1
ATOM 682 C CA . ASP A 1 88 ? -19.638 -0.939 13.579 1.00 89.19 88 ASP A CA 1
ATOM 683 C C . ASP A 1 88 ? -18.844 -2.241 13.779 1.00 89.19 88 ASP A C 1
ATOM 685 O O . ASP A 1 88 ? -17.668 -2.257 14.165 1.00 89.19 88 ASP A O 1
ATOM 689 N N . GLU A 1 89 ? -19.487 -3.368 13.454 1.00 87.75 89 GLU A N 1
ATOM 690 C CA . GLU A 1 89 ? -18.895 -4.702 13.584 1.00 87.75 89 GLU A CA 1
ATOM 691 C C . GLU A 1 89 ? -17.598 -4.884 12.777 1.00 87.75 89 GLU A C 1
ATOM 693 O O . GLU A 1 89 ? -16.756 -5.708 13.150 1.00 87.75 89 GLU A O 1
ATOM 698 N N . ASN A 1 90 ? -17.413 -4.141 11.677 1.00 84.06 90 ASN A N 1
ATOM 699 C CA . ASN A 1 90 ? -16.249 -4.301 10.800 1.00 84.06 90 ASN A CA 1
ATOM 700 C C . ASN A 1 90 ? -14.940 -3.920 11.497 1.00 84.06 90 ASN A C 1
ATOM 702 O O . ASN A 1 90 ? -13.876 -4.424 11.125 1.00 84.06 90 ASN A O 1
ATOM 706 N N . TYR A 1 91 ? -15.025 -3.057 12.510 1.00 87.50 91 TYR A N 1
ATOM 707 C CA . TYR A 1 91 ? -13.880 -2.512 13.234 1.00 87.50 91 TYR A CA 1
ATOM 708 C C . TYR A 1 91 ? -13.800 -2.983 14.685 1.00 87.50 91 TYR A C 1
ATOM 710 O O . TYR A 1 91 ? -12.846 -2.646 15.386 1.00 87.50 91 TYR A O 1
ATOM 718 N N . ALA A 1 92 ? -14.731 -3.839 15.119 1.00 90.38 92 ALA A N 1
ATOM 719 C CA . ALA A 1 92 ? -14.712 -4.454 16.442 1.00 90.38 92 ALA A CA 1
ATOM 720 C C . ALA A 1 92 ? -13.353 -5.096 16.801 1.00 90.38 92 ALA A C 1
ATOM 722 O O . ALA A 1 92 ? -12.871 -4.871 17.911 1.00 90.38 92 ALA A O 1
ATOM 723 N N . PRO A 1 93 ? -12.674 -5.849 15.904 1.00 90.19 93 PRO A N 1
ATOM 724 C CA . PRO A 1 93 ? -11.378 -6.443 16.234 1.00 90.19 93 PRO A CA 1
ATOM 725 C C . PRO A 1 93 ? -10.276 -5.405 16.472 1.00 90.19 93 PRO A C 1
ATOM 727 O O . PRO A 1 93 ? -9.426 -5.607 17.338 1.00 90.19 93 PRO A O 1
ATOM 730 N N . ASP A 1 94 ?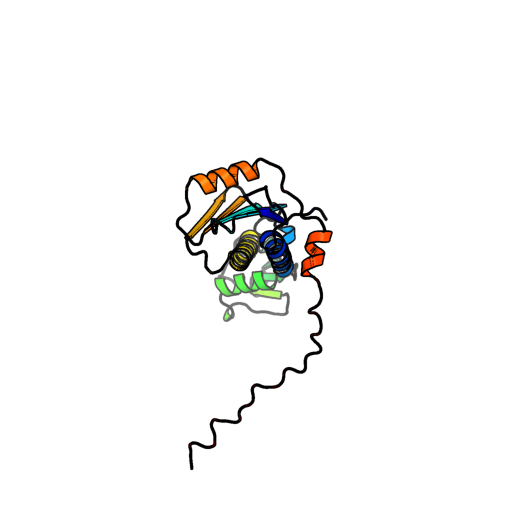 -10.276 -4.316 15.700 1.00 91.06 94 ASP A N 1
ATOM 731 C CA . ASP A 1 94 ? -9.287 -3.245 15.821 1.00 91.06 94 ASP A CA 1
ATOM 732 C C . ASP A 1 94 ? -9.515 -2.444 17.117 1.00 91.06 94 ASP A C 1
ATOM 734 O O . ASP A 1 94 ? -8.567 -2.217 17.870 1.00 91.06 94 ASP A O 1
ATOM 738 N N . LEU A 1 95 ? -10.776 -2.125 17.436 1.00 93.25 95 LEU A N 1
ATOM 739 C CA . LEU A 1 95 ? -11.158 -1.472 18.689 1.00 93.25 95 LEU A CA 1
ATOM 740 C C . LEU A 1 95 ? -10.803 -2.329 19.913 1.00 93.25 95 LEU A C 1
ATOM 742 O O . LEU A 1 95 ? -10.128 -1.851 20.818 1.00 93.25 95 LEU A O 1
ATOM 746 N N . LEU A 1 96 ? -11.169 -3.615 19.930 1.00 92.69 96 LEU A N 1
ATOM 747 C CA . LEU A 1 96 ? -10.817 -4.522 21.032 1.00 92.69 96 LEU A CA 1
ATOM 748 C C . LEU A 1 96 ? -9.303 -4.618 21.235 1.00 92.69 96 LEU A C 1
ATOM 750 O O . LEU A 1 96 ? -8.819 -4.618 22.365 1.00 92.69 96 LEU A O 1
ATOM 754 N N . LYS A 1 97 ? -8.543 -4.676 20.136 1.00 92.19 97 LYS A N 1
ATOM 755 C CA . LYS A 1 97 ? -7.082 -4.706 20.186 1.00 92.19 97 LYS A CA 1
ATOM 756 C C . LYS A 1 97 ? -6.508 -3.424 20.791 1.00 92.19 97 LYS A C 1
ATOM 758 O O . LYS A 1 97 ? -5.577 -3.531 21.587 1.00 92.19 97 LYS A O 1
ATOM 763 N N . LEU A 1 98 ? -7.043 -2.254 20.428 1.00 93.88 98 LEU A N 1
ATOM 764 C CA . LEU A 1 98 ? -6.674 -0.979 21.048 1.00 93.88 98 LEU A CA 1
ATOM 765 C C . LEU A 1 98 ? -6.932 -1.040 22.559 1.00 93.88 98 LEU A C 1
ATOM 767 O O . LEU A 1 98 ? -6.001 -0.872 23.340 1.00 93.88 98 LEU A O 1
ATOM 771 N N . LEU A 1 99 ? -8.167 -1.344 22.965 1.00 94.06 99 LEU A N 1
ATOM 772 C CA . LEU A 1 99 ? -8.567 -1.330 24.374 1.00 94.06 99 LEU A CA 1
ATOM 773 C C . LEU A 1 99 ? -7.725 -2.301 25.217 1.00 94.06 99 LEU A C 1
ATOM 775 O O . LEU A 1 99 ? -7.230 -1.930 26.276 1.00 94.06 99 LEU A O 1
ATOM 779 N N . TRP A 1 100 ? -7.487 -3.525 24.735 1.00 93.69 100 TRP A N 1
ATOM 780 C CA . TRP A 1 100 ? -6.638 -4.493 25.440 1.00 93.69 100 TRP A CA 1
ATOM 781 C C . TRP A 1 100 ? -5.168 -4.079 25.512 1.00 93.69 100 TRP A C 1
ATOM 783 O O . TRP A 1 100 ? -4.497 -4.434 26.477 1.00 93.69 100 TRP A O 1
ATOM 793 N N . SER A 1 101 ? -4.656 -3.378 24.498 1.00 92.31 101 SER A N 1
ATOM 794 C CA . SER A 1 101 ? -3.279 -2.875 24.496 1.00 92.31 101 SER A CA 1
ATOM 795 C C . SER A 1 101 ? -3.088 -1.753 25.512 1.00 92.31 101 SER A C 1
ATOM 797 O O . SER A 1 101 ? -2.047 -1.696 26.158 1.00 92.31 101 SER A O 1
ATOM 799 N N . GLU A 1 102 ? -4.078 -0.873 25.638 1.00 93.75 102 GLU A N 1
ATOM 800 C CA . GLU A 1 102 ? -3.995 0.323 26.480 1.00 93.75 102 GLU A CA 1
ATOM 801 C C . GLU A 1 102 ? -4.343 0.028 27.942 1.00 93.75 102 GLU A C 1
ATOM 803 O O . GLU A 1 102 ? -3.649 0.482 28.848 1.00 93.75 102 GLU A O 1
ATOM 808 N N . PHE A 1 103 ? -5.377 -0.780 28.185 1.00 93.69 103 PHE A N 1
ATOM 809 C CA . PHE A 1 103 ? -5.902 -1.012 29.535 1.00 93.69 103 PHE A CA 1
ATOM 810 C C . PHE A 1 103 ? -5.594 -2.407 30.084 1.00 93.69 103 PHE A C 1
ATOM 812 O O . PHE A 1 103 ? -5.758 -2.643 31.277 1.00 93.69 103 PHE A O 1
ATOM 819 N N . GLY A 1 104 ? -5.112 -3.332 29.252 1.00 90.88 104 GLY A N 1
ATOM 820 C CA . GLY A 1 104 ? -4.930 -4.736 29.623 1.00 90.88 104 GLY A CA 1
ATOM 821 C C . GLY A 1 104 ? -6.222 -5.536 29.465 1.00 90.88 104 GLY A C 1
ATOM 822 O O . GLY A 1 104 ? -7.322 -5.086 29.789 1.00 90.88 104 GLY A O 1
ATOM 823 N N . ARG A 1 105 ? -6.104 -6.758 28.942 1.00 91.38 105 ARG A N 1
ATOM 824 C CA . ARG A 1 105 ? -7.267 -7.604 28.636 1.00 91.38 105 ARG A CA 1
ATOM 825 C C . ARG A 1 105 ? -8.025 -8.028 29.892 1.00 91.38 105 ARG A C 1
ATOM 827 O O . ARG A 1 105 ? -9.237 -8.179 29.848 1.00 91.38 105 ARG A O 1
ATOM 834 N N . GLU A 1 106 ? -7.308 -8.244 30.983 1.00 91.69 106 GLU A N 1
ATOM 835 C CA . GLU A 1 106 ? -7.839 -8.647 32.282 1.00 91.69 106 GLU A CA 1
ATOM 836 C C . GLU A 1 106 ? -8.606 -7.536 33.006 1.00 91.69 106 GLU A C 1
ATOM 838 O O . GLU A 1 106 ? -9.421 -7.842 33.872 1.00 91.69 106 GLU A O 1
ATOM 843 N N . ASN A 1 107 ? -8.370 -6.274 32.636 1.00 90.75 107 ASN A N 1
ATOM 844 C CA . ASN A 1 107 ? -9.013 -5.115 33.255 1.00 90.75 107 ASN A CA 1
ATOM 845 C C . ASN A 1 107 ? -10.277 -4.675 32.507 1.00 90.75 107 ASN A C 1
ATOM 847 O O . ASN A 1 107 ? -10.961 -3.769 32.966 1.00 90.75 107 ASN A O 1
ATOM 851 N N . ILE A 1 108 ? -10.598 -5.307 31.373 1.00 92.50 108 ILE A N 1
ATOM 852 C CA . ILE A 1 108 ? -11.793 -5.014 30.580 1.00 92.50 108 ILE A CA 1
ATOM 853 C C . ILE A 1 108 ? -12.798 -6.147 30.756 1.00 92.50 108 ILE A C 1
ATOM 855 O O . ILE A 1 108 ? -12.522 -7.303 30.424 1.00 92.50 108 ILE A O 1
ATOM 859 N N . THR A 1 109 ? -13.995 -5.807 31.227 1.00 92.94 109 THR A N 1
ATOM 860 C CA . THR A 1 109 ? -15.085 -6.772 31.384 1.00 92.94 109 THR A CA 1
ATOM 861 C C . THR A 1 109 ? -15.904 -6.812 30.105 1.00 92.94 109 THR A C 1
ATOM 863 O O . THR A 1 109 ? -16.550 -5.838 29.738 1.00 92.94 109 THR A O 1
ATOM 866 N N . GLN A 1 110 ? -15.901 -7.949 29.415 1.00 91.50 110 GLN A N 1
ATOM 867 C CA . GLN A 1 110 ? -16.733 -8.150 28.235 1.00 91.50 110 GLN A CA 1
ATOM 868 C C . GLN A 1 110 ? -18.071 -8.779 28.640 1.00 91.50 110 GLN A C 1
ATOM 870 O O . GLN A 1 110 ? -18.105 -9.945 29.036 1.00 91.50 110 GLN A O 1
ATOM 875 N N . LEU A 1 111 ? -19.158 -8.007 28.546 1.00 89.44 111 LEU A N 1
ATOM 876 C CA . LEU A 1 111 ? -20.511 -8.473 28.866 1.00 89.44 111 LEU A CA 1
ATOM 877 C C . LEU A 1 111 ? -21.047 -9.400 27.770 1.00 89.44 111 LEU A C 1
ATOM 879 O O . LEU A 1 111 ? -21.602 -10.461 28.055 1.00 89.44 111 LEU A O 1
ATOM 883 N N . ASP A 1 112 ? -20.847 -9.011 26.508 1.00 89.75 112 ASP A N 1
ATOM 884 C CA . ASP A 1 112 ? -21.179 -9.811 25.331 1.00 89.75 112 ASP A CA 1
ATOM 885 C C . ASP A 1 112 ? -20.267 -9.463 24.135 1.00 89.75 112 ASP A C 1
ATOM 887 O O . ASP A 1 112 ? -19.195 -8.885 24.294 1.00 89.75 112 ASP A O 1
ATOM 891 N N . ARG A 1 113 ? -20.641 -9.856 22.910 1.00 85.50 113 ARG A N 1
ATOM 892 C CA . ARG A 1 113 ? -19.819 -9.619 21.709 1.00 85.50 113 ARG A CA 1
ATOM 893 C C . ARG A 1 113 ? -19.573 -8.129 21.417 1.00 85.50 113 ARG A C 1
ATOM 895 O O . ARG A 1 113 ? -18.547 -7.821 20.815 1.00 85.50 113 ARG A O 1
ATOM 902 N N . TRP A 1 114 ? -20.482 -7.251 21.826 1.00 91.56 114 TRP A N 1
ATOM 903 C CA . TRP A 1 114 ? -20.522 -5.831 21.470 1.00 91.56 114 TRP A CA 1
ATOM 904 C C . TRP A 1 114 ? -20.366 -4.903 22.668 1.00 91.56 114 TRP A C 1
ATOM 906 O O . TRP A 1 114 ? -19.974 -3.758 22.486 1.00 91.56 114 TRP A O 1
ATOM 916 N N . ASN A 1 115 ? -20.660 -5.392 23.871 1.00 92.69 115 ASN A N 1
ATOM 917 C CA . ASN A 1 115 ? -20.695 -4.590 25.084 1.00 92.69 115 ASN A CA 1
ATOM 918 C C . ASN A 1 115 ? -19.488 -4.880 25.981 1.00 92.69 115 ASN A C 1
ATOM 920 O O . ASN A 1 115 ? -19.220 -6.030 26.355 1.00 92.69 115 ASN A O 1
ATOM 924 N N . LEU A 1 116 ? -18.771 -3.818 26.340 1.00 94.56 116 LEU A N 1
ATOM 925 C CA . LEU A 1 116 ? -17.572 -3.843 27.174 1.00 94.56 116 LEU A CA 1
ATOM 926 C C . LEU A 1 116 ? -17.715 -2.827 28.306 1.00 94.56 116 LEU A C 1
ATOM 928 O O . LEU A 1 116 ? -18.299 -1.765 28.112 1.00 94.56 116 LEU A O 1
ATOM 932 N N . ILE A 1 117 ? -17.119 -3.128 29.454 1.00 94.62 117 ILE A N 1
ATOM 933 C CA . ILE A 1 117 ? -16.983 -2.205 30.577 1.00 94.62 117 ILE A CA 1
ATOM 934 C C . ILE A 1 117 ? -15.498 -2.003 30.863 1.00 94.62 117 ILE A C 1
ATOM 936 O O . ILE A 1 117 ? -14.747 -2.967 31.055 1.00 94.62 117 ILE A O 1
ATOM 940 N N . ILE A 1 118 ? -15.097 -0.737 30.915 1.00 94.38 118 ILE A N 1
ATOM 941 C CA . ILE A 1 118 ? -13.795 -0.285 31.394 1.00 94.38 118 ILE A CA 1
ATOM 942 C C . ILE A 1 118 ? -14.013 0.300 32.798 1.00 94.38 118 ILE A C 1
ATOM 944 O O . ILE A 1 118 ? -14.791 1.246 32.934 1.00 94.38 118 ILE A O 1
ATOM 948 N N . PRO A 1 119 ? -13.367 -0.238 33.848 1.00 90.88 119 PRO A N 1
ATOM 949 C CA . PRO A 1 119 ? -13.512 0.283 35.202 1.00 90.88 119 PRO A CA 1
ATOM 950 C C . PRO A 1 119 ? -13.132 1.764 35.299 1.00 90.88 119 PRO A C 1
ATOM 952 O O . PRO A 1 119 ? -12.284 2.259 34.551 1.00 90.88 119 PRO A O 1
ATOM 955 N N . GLU A 1 120 ? -13.718 2.471 36.263 1.00 83.69 120 GLU A N 1
ATOM 956 C CA . GLU A 1 120 ? -13.360 3.866 36.517 1.00 83.69 120 GLU A CA 1
ATOM 957 C C . GLU A 1 120 ? -11.874 4.027 36.887 1.00 83.69 120 GLU A C 1
ATOM 959 O O . GLU A 1 120 ? -11.262 3.169 37.527 1.00 83.69 120 GLU A O 1
ATOM 964 N N . GLY A 1 121 ? -11.294 5.168 36.505 1.00 84.12 121 GLY A N 1
ATOM 965 C CA . GLY A 1 121 ? -9.919 5.544 36.852 1.00 84.12 121 GLY A CA 1
ATOM 966 C C . GLY A 1 121 ? -8.849 5.161 35.825 1.00 84.12 121 GLY A C 1
ATOM 967 O O . GLY A 1 121 ? -7.704 5.578 35.989 1.00 84.12 121 GLY A O 1
ATOM 968 N N . TYR A 1 122 ? -9.202 4.429 34.763 1.00 87.62 122 TYR A N 1
ATOM 969 C CA . TYR A 1 122 ? -8.285 4.127 33.654 1.00 87.62 122 TYR A CA 1
ATOM 970 C C . TYR A 1 122 ? -8.213 5.242 32.603 1.00 87.62 122 TYR A C 1
ATOM 972 O O . TYR A 1 122 ? -7.135 5.534 32.095 1.00 87.62 122 TYR A O 1
ATOM 980 N N . VAL A 1 123 ? -9.354 5.846 32.267 1.00 92.44 123 VAL A N 1
ATOM 981 C CA . VAL A 1 123 ? -9.499 6.868 31.219 1.00 92.44 123 VAL A CA 1
ATOM 982 C C . VAL A 1 123 ? -10.792 7.647 31.463 1.00 92.44 123 VAL A C 1
ATOM 984 O O . VAL A 1 123 ? -11.689 7.119 32.124 1.00 92.44 123 VAL A O 1
ATOM 987 N N . THR A 1 124 ? -10.919 8.880 30.965 1.00 92.75 124 THR A N 1
ATOM 988 C CA . THR A 1 124 ? -12.234 9.550 30.917 1.00 92.75 124 THR A CA 1
ATOM 989 C C . THR A 1 124 ? -13.001 9.170 29.642 1.00 92.75 124 THR A C 1
ATOM 991 O O . THR A 1 124 ? -12.380 8.791 28.647 1.00 92.75 124 THR A O 1
ATOM 994 N N . PRO A 1 125 ? -14.342 9.274 29.606 1.00 92.19 125 PRO A N 1
ATOM 995 C CA . PRO A 1 125 ? -15.106 9.018 28.382 1.00 92.19 125 PRO A CA 1
ATOM 996 C C . PRO A 1 125 ? -14.672 9.895 27.211 1.00 92.19 125 PRO A C 1
ATOM 998 O O . PRO A 1 125 ? -14.533 9.402 26.099 1.00 92.19 125 PRO A O 1
ATOM 1001 N N . GLU A 1 126 ? -14.400 11.177 27.460 1.00 93.50 126 GLU A N 1
ATOM 1002 C CA . GLU A 1 126 ? -13.990 12.117 26.415 1.00 93.50 126 GLU A CA 1
ATOM 1003 C C . GLU A 1 126 ? -12.609 11.762 25.855 1.00 93.50 126 GLU A C 1
ATOM 1005 O O . GLU A 1 126 ? -12.372 11.861 24.652 1.00 93.50 126 GLU A O 1
ATOM 1010 N N . GLU A 1 127 ? -11.684 11.338 26.720 1.00 93.69 127 GLU A N 1
ATOM 1011 C CA . GLU A 1 127 ? -10.375 10.847 26.295 1.00 93.69 127 GLU A CA 1
ATOM 1012 C C . GLU A 1 127 ? -10.518 9.572 25.462 1.00 93.69 127 GLU A C 1
ATOM 1014 O O . GLU A 1 127 ? -9.918 9.481 24.391 1.00 93.69 127 GLU A O 1
ATOM 1019 N N . LEU A 1 128 ? -11.358 8.634 25.910 1.00 94.88 128 LEU A N 1
ATOM 1020 C CA . LEU A 1 128 ? -11.628 7.374 25.225 1.00 94.88 128 LEU A CA 1
ATOM 1021 C C . LEU A 1 128 ? -12.232 7.598 23.836 1.00 94.88 128 LEU A C 1
ATOM 1023 O O . LEU A 1 128 ? -11.740 7.037 22.860 1.00 94.88 128 LEU A O 1
ATOM 1027 N N . GLU A 1 129 ? -13.248 8.454 23.728 1.00 95.06 129 GLU A N 1
ATOM 1028 C CA . GLU A 1 129 ? -13.895 8.816 22.464 1.00 95.06 129 GLU A CA 1
ATOM 1029 C C . GLU A 1 129 ? -12.902 9.364 21.433 1.00 95.06 129 GLU A C 1
ATOM 1031 O O . GLU A 1 129 ? -13.047 9.096 20.242 1.00 95.06 129 GLU A O 1
ATOM 1036 N N . LEU A 1 130 ? -11.876 10.102 21.873 1.00 93.69 130 LEU A N 1
ATOM 1037 C CA . LEU A 1 130 ? -10.863 10.704 21.004 1.00 93.69 130 LEU A CA 1
ATOM 1038 C C . LEU A 1 130 ? -9.750 9.737 20.574 1.00 93.69 130 LEU A C 1
ATOM 1040 O O . LEU A 1 130 ? -9.001 10.064 19.642 1.00 93.69 130 LEU A O 1
ATOM 1044 N N . MET A 1 131 ? -9.620 8.573 21.218 1.00 93.69 131 MET A N 1
ATOM 1045 C CA . MET A 1 131 ? -8.581 7.596 20.892 1.00 93.69 131 MET A CA 1
ATOM 1046 C C . MET A 1 131 ? -8.753 7.071 19.467 1.00 93.69 131 MET A C 1
ATOM 1048 O O . MET A 1 131 ? -9.851 6.732 19.030 1.00 93.69 131 MET A O 1
ATOM 1052 N N . VAL A 1 132 ? -7.647 6.978 18.727 1.00 91.19 132 VAL A N 1
ATOM 1053 C CA . VAL A 1 132 ? -7.645 6.446 17.359 1.00 91.19 132 VAL A CA 1
ATOM 1054 C C . VAL A 1 132 ? -7.635 4.922 17.420 1.00 91.19 132 VAL A C 1
ATOM 1056 O O . VAL A 1 132 ? -6.604 4.312 17.693 1.00 91.19 132 VAL A O 1
ATOM 1059 N N . ALA A 1 133 ? -8.783 4.312 17.138 1.00 87.94 133 ALA A N 1
ATOM 1060 C CA . ALA A 1 133 ? -8.947 2.861 17.100 1.00 87.94 133 ALA A CA 1
ATOM 1061 C C . ALA A 1 133 ? -8.448 2.255 15.787 1.00 87.94 133 ALA A C 1
ATOM 1063 O O . ALA A 1 133 ? -7.880 1.164 15.774 1.00 87.94 133 ALA A O 1
ATOM 1064 N N . VAL A 1 134 ? -8.620 2.972 14.675 1.00 84.62 134 VAL A N 1
ATOM 1065 C CA . VAL A 1 134 ? -8.195 2.505 13.357 1.00 84.62 134 VAL A CA 1
ATOM 1066 C C . VAL A 1 134 ? -7.485 3.630 12.633 1.00 84.62 134 VAL A C 1
ATOM 1068 O O . VAL A 1 134 ? -8.026 4.719 12.465 1.00 84.62 134 VAL A O 1
ATOM 1071 N N . ASN A 1 135 ? -6.292 3.345 12.118 1.00 79.94 135 ASN A N 1
ATOM 1072 C CA . ASN A 1 135 ? -5.660 4.178 11.104 1.00 79.94 135 ASN A CA 1
ATOM 1073 C C . ASN A 1 135 ? -5.709 3.443 9.751 1.00 79.94 135 ASN A C 1
ATOM 1075 O O . ASN A 1 135 ? -4.815 2.636 9.461 1.00 79.94 135 ASN A O 1
ATOM 1079 N N . PRO A 1 136 ? -6.740 3.679 8.906 1.00 73.31 136 PRO A N 1
ATOM 1080 C CA . PRO A 1 136 ? -6.891 2.996 7.617 1.00 73.31 136 PRO A CA 1
ATOM 1081 C C . PRO A 1 136 ? -5.651 3.136 6.729 1.00 73.31 136 PRO A C 1
ATOM 1083 O O . PRO A 1 136 ? -5.301 2.217 5.983 1.00 73.31 136 PRO A O 1
ATOM 1086 N N . LYS A 1 137 ? -4.934 4.257 6.871 1.00 76.12 137 LYS A N 1
ATOM 1087 C CA . LYS A 1 137 ? -3.691 4.548 6.157 1.00 76.12 137 LYS A CA 1
ATOM 1088 C C . LYS A 1 137 ? -2.602 3.535 6.422 1.00 76.12 137 LYS A C 1
ATOM 1090 O O . LYS A 1 137 ? -1.996 3.074 5.460 1.00 76.12 137 LYS A O 1
ATOM 1095 N N . ASP A 1 138 ? -2.389 3.142 7.669 1.00 77.19 138 ASP A N 1
ATOM 1096 C CA . ASP A 1 138 ? -1.304 2.222 8.006 1.00 77.19 138 ASP A CA 1
ATOM 1097 C C . ASP A 1 138 ? -1.615 0.813 7.497 1.00 77.19 138 ASP A C 1
ATOM 1099 O O . ASP A 1 138 ? -0.763 0.148 6.906 1.00 77.19 138 ASP A O 1
ATOM 1103 N N . ARG A 1 139 ? -2.873 0.376 7.628 1.00 78.69 139 ARG A N 1
ATOM 1104 C CA . ARG A 1 139 ? -3.320 -0.935 7.137 1.00 78.69 139 ARG A CA 1
ATOM 1105 C C . ARG A 1 139 ? -3.218 -1.038 5.617 1.00 78.69 139 ARG A C 1
ATOM 1107 O O . ARG A 1 139 ? -2.718 -2.037 5.100 1.00 78.69 139 ARG A O 1
ATOM 1114 N N . ILE A 1 140 ? -3.667 -0.009 4.901 1.00 82.75 140 ILE A N 1
ATOM 1115 C CA . ILE A 1 140 ? -3.555 0.066 3.442 1.00 82.75 140 ILE A CA 1
ATOM 1116 C C . ILE A 1 140 ? -2.087 0.150 3.023 1.00 82.75 140 ILE A C 1
ATOM 1118 O O . ILE A 1 140 ? -1.672 -0.589 2.133 1.00 82.75 140 ILE A O 1
ATOM 1122 N N . MET A 1 141 ? -1.291 0.996 3.679 1.00 83.69 141 MET A N 1
ATOM 1123 C CA . MET A 1 141 ? 0.126 1.161 3.361 1.00 83.69 141 MET A CA 1
ATOM 1124 C C . MET A 1 141 ? 0.887 -0.155 3.520 1.00 83.69 141 MET A C 1
ATOM 1126 O O . MET A 1 141 ? 1.603 -0.554 2.607 1.00 83.69 141 MET A O 1
ATOM 1130 N N . ASN A 1 142 ? 0.672 -0.881 4.618 1.00 86.88 142 ASN A N 1
ATOM 1131 C CA . ASN A 1 142 ? 1.298 -2.183 4.844 1.00 86.88 142 ASN A CA 1
ATOM 1132 C C . ASN A 1 142 ? 0.943 -3.192 3.746 1.00 86.88 142 ASN A C 1
ATOM 1134 O O . ASN A 1 142 ? 1.821 -3.900 3.259 1.00 86.88 142 ASN A O 1
ATOM 1138 N N . LYS A 1 143 ? -0.317 -3.221 3.297 1.00 89.69 143 LYS A N 1
ATOM 1139 C CA . LYS A 1 143 ? -0.731 -4.073 2.174 1.00 89.69 143 LYS A CA 1
ATOM 1140 C C . LYS A 1 143 ? -0.095 -3.651 0.849 1.00 89.69 143 LYS A C 1
ATOM 1142 O O . LYS A 1 143 ? 0.270 -4.510 0.057 1.00 89.69 143 LYS A O 1
ATOM 1147 N N . ILE A 1 144 ? 0.044 -2.350 0.592 1.00 89.56 144 ILE A N 1
ATOM 1148 C CA . ILE A 1 144 ? 0.726 -1.848 -0.610 1.00 89.56 144 ILE A CA 1
ATOM 1149 C C . ILE A 1 144 ? 2.205 -2.236 -0.579 1.00 89.56 144 ILE A C 1
ATOM 1151 O O . ILE A 1 144 ? 2.726 -2.713 -1.582 1.00 89.56 144 ILE A O 1
ATOM 1155 N N . LEU A 1 145 ? 2.877 -2.088 0.563 1.00 89.56 145 LEU A N 1
ATOM 1156 C CA . LEU A 1 145 ? 4.269 -2.506 0.725 1.00 89.56 145 LEU A CA 1
ATOM 1157 C C . LEU A 1 145 ? 4.432 -4.026 0.552 1.00 89.56 145 LEU A C 1
ATOM 1159 O O . LEU A 1 145 ? 5.368 -4.454 -0.122 1.00 89.56 145 LEU A O 1
ATOM 1163 N N . ASP A 1 146 ? 3.510 -4.835 1.086 1.00 92.56 146 ASP A N 1
ATOM 1164 C CA . ASP A 1 146 ? 3.478 -6.289 0.853 1.00 92.56 146 ASP A CA 1
ATOM 1165 C C . ASP A 1 146 ? 3.305 -6.605 -0.643 1.00 92.56 146 ASP A C 1
ATOM 1167 O O . ASP A 1 146 ? 4.093 -7.351 -1.223 1.00 92.56 146 ASP A O 1
ATOM 1171 N N . ALA A 1 147 ? 2.359 -5.945 -1.318 1.00 92.94 147 ALA A N 1
ATOM 1172 C CA . ALA A 1 147 ? 2.151 -6.105 -2.755 1.00 92.94 147 ALA A CA 1
ATOM 1173 C C . ALA A 1 147 ? 3.420 -5.805 -3.564 1.00 92.94 147 ALA A C 1
ATOM 1175 O O . ALA A 1 147 ? 3.824 -6.595 -4.416 1.00 92.94 147 ALA A O 1
ATOM 1176 N N . LEU A 1 148 ? 4.079 -4.680 -3.272 1.00 91.88 148 LEU A N 1
ATOM 1177 C CA . LEU A 1 148 ? 5.317 -4.283 -3.938 1.00 91.88 148 LEU A CA 1
ATOM 1178 C C . LEU A 1 148 ? 6.431 -5.308 -3.704 1.00 91.88 148 LEU A C 1
ATOM 1180 O O . LEU A 1 148 ? 7.143 -5.650 -4.644 1.00 91.88 148 LEU A O 1
ATOM 1184 N N . ASN A 1 149 ? 6.553 -5.854 -2.494 1.00 91.94 149 ASN A N 1
ATOM 1185 C CA . ASN A 1 149 ? 7.544 -6.887 -2.200 1.00 91.94 149 ASN A CA 1
ATOM 1186 C C . ASN A 1 149 ? 7.297 -8.200 -2.951 1.00 91.94 149 ASN A C 1
ATOM 1188 O O . ASN A 1 149 ? 8.270 -8.846 -3.328 1.00 91.94 149 ASN A O 1
ATOM 1192 N N . ARG A 1 150 ? 6.036 -8.571 -3.203 1.00 94.12 150 ARG A N 1
ATOM 1193 C CA . ARG A 1 150 ? 5.677 -9.757 -4.004 1.00 94.12 150 ARG A CA 1
ATOM 1194 C C . ARG A 1 150 ? 5.864 -9.548 -5.508 1.00 94.12 150 ARG A C 1
ATOM 1196 O O . ARG A 1 150 ? 6.087 -10.511 -6.233 1.00 94.12 150 ARG A O 1
ATOM 1203 N N . ILE A 1 151 ? 5.737 -8.307 -5.981 1.00 93.50 151 ILE A N 1
ATOM 1204 C CA . ILE A 1 151 ? 5.903 -7.955 -7.398 1.00 93.50 151 ILE A CA 1
ATOM 1205 C C . ILE A 1 151 ? 7.381 -7.789 -7.754 1.00 93.50 151 ILE A C 1
ATOM 1207 O O . ILE A 1 151 ? 7.793 -8.189 -8.837 1.00 93.50 151 ILE A O 1
ATOM 1211 N N . ILE A 1 152 ? 8.190 -7.183 -6.883 1.00 94.06 152 ILE A N 1
ATOM 1212 C CA . ILE A 1 152 ? 9.605 -6.945 -7.181 1.00 94.06 152 ILE A CA 1
ATOM 1213 C C . ILE A 1 152 ? 10.358 -8.287 -7.207 1.00 94.06 152 ILE A C 1
ATOM 1215 O O . ILE A 1 152 ? 10.270 -9.038 -6.235 1.00 94.06 152 ILE A O 1
ATOM 1219 N N . PRO A 1 153 ? 11.149 -8.577 -8.260 1.00 91.94 153 PRO A N 1
ATOM 1220 C CA . PRO A 1 153 ? 11.924 -9.811 -8.328 1.00 91.94 153 PRO A CA 1
ATOM 1221 C C . PRO A 1 153 ? 12.871 -9.987 -7.128 1.00 91.94 153 PRO A C 1
ATOM 1223 O O . PRO A 1 153 ? 13.522 -9.042 -6.676 1.00 91.94 153 PRO A O 1
ATOM 1226 N N . GLU A 1 154 ? 13.004 -11.218 -6.633 1.00 88.06 154 GLU A N 1
ATOM 1227 C CA . GLU A 1 154 ? 13.817 -11.528 -5.443 1.00 88.06 154 GLU A CA 1
ATOM 1228 C C . GLU A 1 154 ? 15.304 -11.168 -5.609 1.00 88.06 154 GLU A C 1
ATOM 1230 O O . GLU A 1 154 ? 15.950 -10.717 -4.662 1.00 88.06 154 GLU A O 1
ATOM 1235 N N . GLY A 1 155 ? 15.846 -11.313 -6.824 1.00 89.25 155 GLY A N 1
ATOM 1236 C CA . GLY A 1 155 ? 17.239 -10.976 -7.145 1.00 89.25 155 GLY A CA 1
ATOM 1237 C C . GLY A 1 155 ? 17.564 -9.480 -7.056 1.00 89.25 155 GLY A C 1
ATOM 1238 O O . GLY A 1 155 ? 18.733 -9.100 -7.029 1.00 89.25 155 GLY A O 1
ATOM 1239 N N . PHE A 1 156 ? 16.550 -8.616 -6.965 1.00 93.88 156 PHE A N 1
ATOM 1240 C CA . PHE A 1 156 ? 16.716 -7.169 -7.035 1.00 93.88 156 PHE A CA 1
ATOM 1241 C C . PHE A 1 156 ? 16.974 -6.602 -5.638 1.00 93.88 156 PHE A C 1
ATOM 1243 O O . PHE A 1 156 ? 16.056 -6.206 -4.906 1.00 93.88 156 PHE A O 1
ATOM 1250 N N . ARG A 1 157 ? 18.254 -6.607 -5.253 1.00 90.62 157 ARG A N 1
ATOM 1251 C CA . ARG A 1 157 ? 18.724 -6.212 -3.916 1.00 90.62 157 ARG A CA 1
ATOM 1252 C C . ARG A 1 157 ? 18.966 -4.711 -3.784 1.00 90.62 157 ARG A C 1
ATOM 1254 O O . ARG A 1 157 ? 18.899 -4.186 -2.675 1.00 90.62 157 ARG A O 1
ATOM 1261 N N . VAL A 1 158 ? 19.229 -4.008 -4.886 1.00 94.56 158 VAL A N 1
ATOM 1262 C CA . VAL A 1 158 ? 19.405 -2.553 -4.869 1.00 94.56 158 VAL A CA 1
ATOM 1263 C C . VAL A 1 158 ? 18.027 -1.910 -4.939 1.00 94.56 158 VAL A C 1
ATOM 1265 O O . VAL A 1 158 ? 17.404 -1.904 -5.997 1.00 94.56 158 VAL A O 1
ATOM 1268 N N . ARG A 1 159 ? 17.540 -1.379 -3.811 1.00 93.31 159 ARG A N 1
ATOM 1269 C CA . ARG A 1 159 ? 16.208 -0.769 -3.709 1.00 93.31 159 ARG A CA 1
ATOM 1270 C C . ARG A 1 159 ? 16.277 0.666 -3.201 1.00 93.31 159 ARG A C 1
ATOM 1272 O O . ARG A 1 159 ? 17.020 0.974 -2.272 1.00 93.31 159 ARG A O 1
ATOM 1279 N N . LYS A 1 160 ? 15.473 1.537 -3.804 1.00 93.06 160 LYS A N 1
ATOM 1280 C CA . LYS A 1 160 ? 15.186 2.893 -3.328 1.00 93.06 160 LYS A CA 1
ATOM 1281 C C . LYS A 1 160 ? 13.679 3.067 -3.312 1.00 93.06 160 LYS A C 1
ATOM 1283 O O . LYS A 1 160 ? 13.026 2.745 -4.298 1.00 93.06 160 LYS A O 1
ATOM 1288 N N . SER A 1 161 ? 13.134 3.574 -2.220 1.00 92.69 161 SER A N 1
ATOM 1289 C CA . SER A 1 161 ? 11.706 3.848 -2.102 1.00 92.69 161 SER A CA 1
ATOM 1290 C C . SER A 1 161 ? 11.484 5.238 -1.547 1.00 92.69 161 SER A C 1
ATOM 1292 O O . SER A 1 161 ? 12.231 5.674 -0.673 1.00 92.69 161 SER A O 1
ATOM 1294 N N . ASP A 1 162 ? 10.441 5.889 -2.031 1.00 91.88 162 ASP A N 1
ATOM 1295 C CA . ASP A 1 162 ? 10.012 7.199 -1.578 1.00 91.88 162 ASP A CA 1
ATOM 1296 C C . ASP A 1 162 ? 8.481 7.272 -1.548 1.00 91.88 162 ASP A C 1
ATOM 1298 O O . ASP A 1 162 ? 7.799 6.656 -2.377 1.00 91.88 162 ASP A O 1
ATOM 1302 N N . ILE A 1 163 ? 7.944 7.996 -0.567 1.00 87.31 163 ILE A N 1
ATOM 1303 C CA . ILE A 1 163 ? 6.508 8.232 -0.425 1.00 87.31 163 ILE A CA 1
ATOM 1304 C C . ILE A 1 163 ? 6.304 9.726 -0.204 1.00 87.31 163 ILE A C 1
ATOM 1306 O O . ILE A 1 163 ? 6.509 10.242 0.892 1.00 87.31 163 ILE A O 1
ATOM 1310 N N . GLU A 1 164 ? 5.812 10.406 -1.232 1.00 85.50 164 GLU A N 1
ATOM 1311 C CA . GLU A 1 164 ? 5.590 11.846 -1.212 1.00 85.50 164 GLU A CA 1
ATOM 1312 C C . GLU A 1 164 ? 4.198 12.190 -1.740 1.00 85.50 164 GLU A C 1
ATOM 1314 O O . GLU A 1 164 ? 3.793 11.762 -2.819 1.00 85.50 164 GLU A O 1
ATOM 1319 N N . LYS A 1 165 ? 3.453 13.013 -0.988 1.00 83.38 165 LYS A N 1
ATOM 1320 C CA . LYS A 1 165 ? 2.176 13.622 -1.422 1.00 83.38 165 LYS A CA 1
ATOM 1321 C C . LYS A 1 165 ? 1.162 12.625 -2.016 1.00 83.38 165 LYS A C 1
ATOM 1323 O O . LYS A 1 165 ? 0.507 12.917 -3.011 1.00 83.38 165 LYS A O 1
ATOM 1328 N N . GLY A 1 166 ? 1.035 11.441 -1.413 1.00 84.81 166 GLY A N 1
ATOM 1329 C CA . GLY A 1 166 ? 0.108 10.403 -1.888 1.00 84.81 166 GLY A CA 1
ATOM 1330 C C . GLY A 1 166 ? 0.598 9.642 -3.125 1.00 84.81 166 GLY A C 1
ATOM 1331 O O . GLY A 1 166 ? -0.176 8.915 -3.740 1.00 84.81 166 GLY A O 1
ATOM 1332 N N . ARG A 1 167 ? 1.875 9.782 -3.487 1.00 90.44 167 ARG A N 1
ATOM 1333 C CA . ARG A 1 167 ? 2.555 8.963 -4.485 1.00 90.44 167 ARG A CA 1
ATOM 1334 C C . ARG A 1 167 ? 3.578 8.073 -3.796 1.00 90.44 167 ARG A C 1
ATOM 1336 O O . ARG A 1 167 ? 4.361 8.551 -2.984 1.00 90.44 167 ARG A O 1
ATOM 1343 N N . ILE A 1 168 ? 3.585 6.796 -4.149 1.00 92.44 168 ILE A N 1
ATOM 1344 C CA . ILE A 1 168 ? 4.646 5.858 -3.790 1.00 92.44 168 ILE A CA 1
ATOM 1345 C C . ILE A 1 168 ? 5.516 5.614 -5.016 1.00 92.44 168 ILE A C 1
ATOM 1347 O O . ILE A 1 168 ? 4.999 5.417 -6.114 1.00 92.44 168 ILE A O 1
ATOM 1351 N N . THR A 1 169 ? 6.829 5.633 -4.834 1.00 95.25 169 THR A N 1
ATOM 1352 C CA . THR A 1 169 ? 7.796 5.308 -5.880 1.00 95.25 169 THR A CA 1
ATOM 1353 C C . THR A 1 169 ? 8.781 4.291 -5.339 1.00 95.25 169 THR A C 1
ATOM 1355 O O . THR A 1 169 ? 9.354 4.492 -4.273 1.00 95.25 169 THR A O 1
ATOM 1358 N N . VAL A 1 170 ? 8.996 3.201 -6.071 1.00 96.06 170 VAL A N 1
ATOM 1359 C CA . VAL A 1 170 ? 9.995 2.185 -5.750 1.00 96.06 170 VAL A CA 1
ATOM 1360 C C . VAL A 1 170 ? 10.829 1.896 -6.981 1.00 96.06 170 VAL A C 1
ATOM 1362 O O . VAL A 1 170 ? 10.307 1.590 -8.046 1.00 96.06 170 VAL A O 1
ATOM 1365 N N . ILE A 1 171 ? 12.140 1.978 -6.819 1.00 96.31 171 ILE A N 1
ATOM 1366 C CA . ILE A 1 171 ? 13.128 1.643 -7.831 1.00 96.31 171 ILE A CA 1
ATOM 1367 C C . ILE A 1 171 ? 13.879 0.422 -7.326 1.00 96.31 171 ILE A C 1
ATOM 1369 O O . ILE A 1 171 ? 14.403 0.441 -6.210 1.00 96.31 171 ILE A O 1
ATOM 1373 N N . ALA A 1 172 ? 13.930 -0.628 -8.132 1.00 96.56 172 ALA A N 1
ATOM 1374 C CA . ALA A 1 172 ? 14.615 -1.863 -7.799 1.00 96.56 172 ALA A CA 1
ATOM 1375 C C . ALA A 1 172 ? 15.498 -2.302 -8.968 1.00 96.56 172 ALA A C 1
ATOM 1377 O O . ALA A 1 172 ? 15.126 -2.152 -10.128 1.00 96.56 172 ALA A O 1
ATOM 1378 N N . SER A 1 173 ? 16.665 -2.856 -8.661 1.00 96.44 173 SER A N 1
ATOM 1379 C CA . SER A 1 173 ? 17.593 -3.386 -9.657 1.00 96.44 173 SER A CA 1
ATOM 1380 C C . SER A 1 173 ? 18.433 -4.511 -9.057 1.00 96.44 173 SER A C 1
ATOM 1382 O O . SER A 1 173 ? 18.670 -4.549 -7.842 1.00 96.44 173 SER A O 1
ATOM 1384 N N . GLU A 1 174 ? 18.885 -5.432 -9.902 1.00 94.62 174 GLU A N 1
ATOM 1385 C CA . GLU A 1 174 ? 19.906 -6.419 -9.530 1.00 94.62 174 GLU A CA 1
ATOM 1386 C C . GLU A 1 174 ? 21.277 -5.747 -9.351 1.00 94.62 174 GLU A C 1
ATOM 1388 O O . GLU A 1 174 ? 21.986 -6.001 -8.376 1.00 94.62 174 GLU A O 1
ATOM 1393 N N . ASN A 1 175 ? 21.604 -4.816 -10.249 1.00 92.12 175 ASN A N 1
ATOM 1394 C CA . ASN A 1 175 ? 22.869 -4.083 -10.285 1.00 92.12 175 ASN A CA 1
ATOM 1395 C C . ASN A 1 175 ? 22.728 -2.658 -9.711 1.00 92.12 175 ASN A C 1
ATOM 1397 O O . ASN A 1 175 ? 21.606 -2.160 -9.563 1.00 92.12 175 ASN A O 1
ATOM 1401 N N . PRO A 1 176 ? 23.836 -1.957 -9.393 1.00 94.12 176 PRO A N 1
ATOM 1402 C CA . PRO A 1 176 ? 23.788 -0.545 -9.020 1.00 94.12 176 PRO A CA 1
ATOM 1403 C C . PRO A 1 176 ? 23.001 0.298 -10.034 1.00 94.12 176 PRO A C 1
ATOM 1405 O O . PRO A 1 176 ? 23.230 0.211 -11.234 1.00 94.12 176 PRO A O 1
ATOM 1408 N N . ILE A 1 177 ? 22.068 1.115 -9.539 1.00 93.81 177 ILE A N 1
ATOM 1409 C CA . ILE A 1 177 ? 21.158 1.896 -10.387 1.00 93.81 177 ILE A CA 1
ATOM 1410 C C . ILE A 1 177 ? 21.898 3.086 -11.005 1.00 93.81 177 ILE A C 1
ATOM 1412 O O . ILE A 1 177 ? 22.350 3.979 -10.279 1.00 93.81 177 ILE A O 1
ATOM 1416 N N . GLU A 1 178 ? 21.944 3.144 -12.334 1.00 93.12 178 GLU A N 1
ATOM 1417 C CA . GLU A 1 178 ? 22.489 4.289 -13.061 1.00 93.12 178 GLU A CA 1
ATOM 1418 C C . GLU A 1 178 ? 21.515 5.484 -13.065 1.00 93.12 178 GLU A C 1
ATOM 1420 O O . GLU A 1 178 ? 20.314 5.306 -13.294 1.00 93.12 178 GLU A O 1
ATOM 1425 N N . PRO A 1 179 ? 22.002 6.732 -12.900 1.00 93.69 179 PRO A N 1
ATOM 1426 C CA . PRO A 1 179 ? 21.153 7.925 -12.972 1.00 93.69 179 PRO A CA 1
ATOM 1427 C C . PRO A 1 179 ? 20.367 8.041 -14.283 1.00 93.69 179 PRO A C 1
ATOM 1429 O O . PRO A 1 179 ? 19.223 8.490 -14.280 1.00 93.69 179 PRO A O 1
ATOM 1432 N N . LYS A 1 180 ? 20.958 7.589 -15.396 1.00 94.56 180 LYS A N 1
ATOM 1433 C CA . LYS A 1 180 ? 20.325 7.615 -16.717 1.00 94.56 180 LYS A CA 1
ATOM 1434 C C . LYS A 1 180 ? 19.048 6.771 -16.767 1.00 94.56 180 LYS A C 1
ATOM 1436 O O . LYS A 1 180 ? 18.072 7.203 -17.366 1.00 94.56 180 LYS A O 1
ATOM 1441 N N . TRP A 1 181 ? 19.024 5.608 -16.115 1.00 94.31 181 TRP A N 1
ATOM 1442 C CA . TRP A 1 181 ? 17.854 4.719 -16.128 1.00 94.31 181 TRP A CA 1
ATOM 1443 C C . TRP A 1 181 ? 16.671 5.336 -15.377 1.00 94.31 181 TRP A C 1
ATOM 1445 O O . TRP A 1 181 ? 15.521 5.193 -15.782 1.00 94.31 181 TRP A O 1
ATOM 1455 N N . ILE A 1 182 ? 16.959 6.079 -14.303 1.00 94.06 182 ILE A N 1
ATOM 1456 C CA . ILE A 1 182 ? 15.947 6.838 -13.558 1.00 94.06 182 ILE A CA 1
ATOM 1457 C C . ILE A 1 182 ? 15.338 7.924 -14.451 1.00 94.06 182 ILE A C 1
ATOM 1459 O O . ILE A 1 182 ? 14.127 8.129 -14.422 1.00 94.06 182 ILE A O 1
ATOM 1463 N N . GLU A 1 183 ? 16.163 8.603 -15.246 1.00 94.94 183 GLU A N 1
ATOM 1464 C CA . GLU A 1 183 ? 15.701 9.645 -16.163 1.00 94.94 183 GLU A CA 1
ATOM 1465 C C . GLU A 1 183 ? 14.876 9.072 -17.322 1.00 94.94 183 GLU A C 1
ATOM 1467 O O . GLU A 1 183 ? 13.798 9.577 -17.619 1.00 94.94 183 GLU A O 1
ATOM 1472 N N . GLU A 1 184 ? 15.322 7.963 -17.922 1.00 94.00 184 GLU A N 1
ATOM 1473 C CA . GLU A 1 184 ? 14.553 7.223 -18.932 1.00 94.00 184 GLU A CA 1
ATOM 1474 C C . GLU A 1 184 ? 13.167 6.832 -18.389 1.00 94.00 184 GLU A C 1
ATOM 1476 O O . GLU A 1 184 ? 12.152 7.058 -19.052 1.00 94.00 184 GLU A O 1
ATOM 1481 N N . ALA A 1 185 ? 13.105 6.319 -17.155 1.00 94.56 185 ALA A N 1
ATOM 1482 C CA . ALA A 1 185 ? 11.847 5.972 -16.502 1.00 94.56 185 ALA A CA 1
ATOM 1483 C C . ALA A 1 185 ? 10.949 7.191 -16.265 1.00 94.56 185 ALA A C 1
ATOM 1485 O O . ALA A 1 185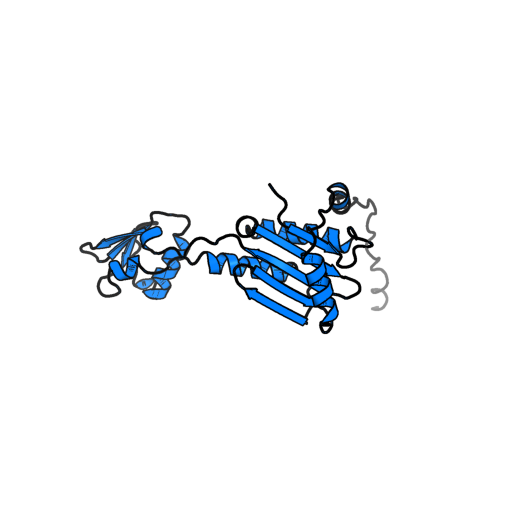 ? 9.756 7.137 -16.555 1.00 94.56 185 ALA A O 1
ATOM 1486 N N . ARG A 1 186 ? 11.504 8.310 -15.786 1.00 94.25 186 ARG A N 1
ATOM 1487 C CA . ARG A 1 186 ? 10.747 9.558 -15.597 1.00 94.25 186 ARG A CA 1
ATOM 1488 C C . ARG A 1 186 ? 10.159 10.073 -16.906 1.00 94.25 186 ARG A C 1
ATOM 1490 O O . ARG A 1 186 ? 8.971 10.373 -16.937 1.00 94.25 186 ARG A O 1
ATOM 1497 N N . ASN A 1 187 ? 10.940 10.076 -17.981 1.00 94.19 187 ASN A N 1
ATOM 1498 C CA . ASN A 1 187 ? 10.471 10.480 -19.306 1.00 94.19 187 ASN A CA 1
ATOM 1499 C C . ASN A 1 187 ? 9.337 9.572 -19.810 1.00 94.19 187 ASN A C 1
ATOM 1501 O O . ASN A 1 187 ? 8.349 10.046 -20.369 1.00 94.19 187 ASN A O 1
ATOM 1505 N N . ALA A 1 188 ? 9.421 8.260 -19.563 1.00 92.69 188 ALA A N 1
ATOM 1506 C CA . ALA A 1 188 ? 8.339 7.337 -19.902 1.00 92.69 188 ALA A CA 1
ATOM 1507 C C . ALA A 1 188 ? 7.037 7.649 -19.133 1.00 92.69 188 ALA A C 1
ATOM 1509 O O . ALA A 1 188 ? 5.943 7.505 -19.694 1.00 92.69 188 ALA A O 1
ATOM 1510 N N . LEU A 1 189 ? 7.136 8.131 -17.887 1.00 92.50 189 LEU A N 1
ATOM 1511 C CA . LEU A 1 189 ? 5.979 8.513 -17.071 1.00 92.50 189 LEU A CA 1
ATOM 1512 C C . LEU A 1 189 ? 5.244 9.761 -17.571 1.00 92.50 189 LEU A C 1
ATOM 1514 O O . LEU A 1 189 ? 4.047 9.885 -17.312 1.00 92.50 189 LEU A O 1
ATOM 1518 N N . GLU A 1 190 ? 5.918 10.658 -18.294 1.00 92.75 190 GLU A N 1
ATOM 1519 C CA . GLU A 1 190 ? 5.289 11.849 -18.889 1.00 92.75 190 GLU A CA 1
ATOM 1520 C C . GLU A 1 190 ? 4.327 11.491 -20.025 1.00 92.75 190 GLU A C 1
ATOM 1522 O O . GLU A 1 190 ? 3.391 12.230 -20.331 1.00 92.75 190 GLU A O 1
ATOM 1527 N N . THR A 1 191 ? 4.531 10.327 -20.637 1.00 91.50 191 THR A N 1
ATOM 1528 C CA . THR A 1 191 ? 3.628 9.806 -21.659 1.00 91.50 191 THR A CA 1
ATOM 1529 C C . THR A 1 191 ? 2.531 8.935 -21.040 1.00 91.50 191 THR A C 1
ATOM 1531 O O . THR A 1 191 ? 2.770 8.292 -20.010 1.00 91.50 191 THR A O 1
ATOM 1534 N N . PRO A 1 192 ? 1.337 8.859 -21.659 1.00 90.94 192 PRO A N 1
ATOM 1535 C CA . PRO A 1 192 ? 0.279 7.962 -21.206 1.00 90.94 192 PRO A CA 1
ATOM 1536 C C . PRO A 1 192 ? 0.751 6.501 -21.125 1.00 90.94 192 PRO A C 1
ATOM 1538 O O . PRO A 1 192 ? 1.579 6.088 -21.946 1.00 90.94 192 PRO A O 1
ATOM 1541 N N . PRO A 1 193 ? 0.236 5.718 -20.160 1.00 91.88 193 PRO A N 1
ATOM 1542 C CA . PRO A 1 193 ? 0.580 4.311 -20.045 1.00 91.88 193 PRO A CA 1
ATOM 1543 C C . PRO A 1 193 ? 0.092 3.516 -21.255 1.00 91.88 193 PRO A C 1
ATOM 1545 O O . PRO A 1 193 ? -1.006 3.746 -21.770 1.00 91.88 193 PRO A O 1
ATOM 1548 N N . ILE A 1 194 ? 0.897 2.545 -21.675 1.00 89.44 194 ILE A N 1
ATOM 1549 C CA . ILE A 1 194 ? 0.507 1.574 -22.696 1.00 89.44 194 ILE A CA 1
ATOM 1550 C C . ILE A 1 194 ? -0.402 0.517 -22.058 1.00 89.44 194 ILE A C 1
ATOM 1552 O O . ILE A 1 194 ? -0.043 -0.112 -21.062 1.00 89.44 194 ILE A O 1
ATOM 1556 N N . GLN A 1 195 ? -1.581 0.311 -22.644 1.00 89.38 195 GLN A N 1
ATOM 1557 C CA . GLN A 1 195 ? -2.483 -0.777 -22.264 1.00 89.38 195 GLN A CA 1
ATOM 1558 C C . GLN A 1 195 ? -2.094 -2.050 -23.008 1.00 89.38 195 GLN A C 1
ATOM 1560 O O . GLN A 1 195 ? -1.869 -2.018 -24.217 1.00 89.38 195 GLN A O 1
ATOM 1565 N N . ILE A 1 196 ? -2.032 -3.174 -22.295 1.00 90.12 196 ILE A N 1
ATOM 1566 C CA . ILE A 1 196 ? -1.736 -4.474 -22.901 1.00 90.12 196 ILE A CA 1
ATOM 1567 C C . ILE A 1 196 ? -3.034 -5.024 -23.503 1.00 90.12 196 ILE A C 1
ATOM 1569 O O . ILE A 1 196 ? -3.988 -5.248 -22.755 1.00 90.12 196 ILE A O 1
ATOM 1573 N N . PRO A 1 197 ? -3.097 -5.285 -24.822 1.00 89.75 197 PRO A N 1
ATOM 1574 C CA . PRO A 1 197 ? -4.301 -5.833 -25.430 1.00 89.75 197 PRO A CA 1
ATOM 1575 C C . PRO A 1 197 ? -4.661 -7.221 -24.875 1.00 89.75 197 PRO A C 1
ATOM 1577 O O . PRO A 1 197 ? -3.793 -8.056 -24.597 1.00 89.75 197 PRO A O 1
ATOM 1580 N N . GLU A 1 198 ? -5.958 -7.502 -24.758 1.00 85.56 198 GLU A N 1
ATOM 1581 C CA . GLU A 1 198 ? -6.500 -8.751 -24.198 1.00 85.56 198 GLU A CA 1
ATOM 1582 C C . GLU A 1 198 ? -5.974 -10.019 -24.898 1.00 85.56 198 GLU A C 1
ATOM 1584 O O . GLU A 1 198 ? -5.772 -11.058 -24.261 1.00 85.56 198 GLU A O 1
ATOM 1589 N N . GLU A 1 199 ? -5.700 -9.967 -26.204 1.00 87.25 199 GLU A N 1
ATOM 1590 C CA . GLU A 1 199 ? -5.136 -11.097 -26.945 1.00 87.25 199 GLU A CA 1
ATOM 1591 C C . GLU A 1 199 ? -3.737 -11.502 -26.463 1.00 87.25 199 GLU A C 1
ATOM 1593 O O . GLU A 1 199 ? -3.382 -12.681 -26.545 1.00 87.25 199 GLU A O 1
ATOM 1598 N N . HIS A 1 200 ? -2.953 -10.565 -25.923 1.00 84.94 200 HIS A N 1
ATOM 1599 C CA . HIS A 1 200 ? -1.635 -10.847 -25.359 1.00 84.94 200 HIS A CA 1
ATOM 1600 C C . HIS A 1 200 ? -1.749 -11.519 -23.986 1.00 84.94 200 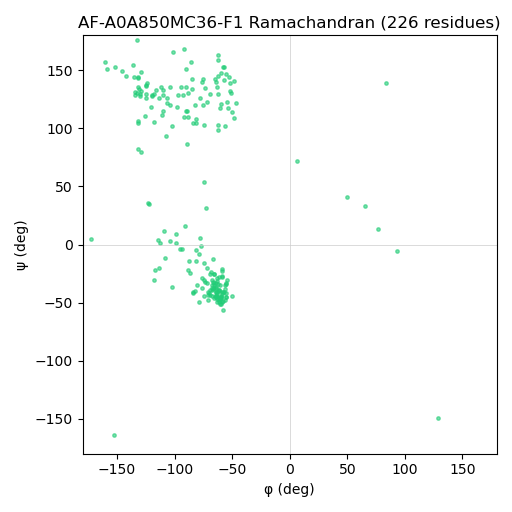HIS A C 1
ATOM 1602 O O . HIS A 1 200 ? -1.020 -12.473 -23.711 1.00 84.94 200 HIS A O 1
ATOM 1608 N N . LEU A 1 201 ? -2.723 -11.114 -23.165 1.00 81.75 201 LEU A N 1
ATOM 1609 C CA . LEU A 1 201 ? -2.976 -11.711 -21.847 1.00 81.75 201 LEU A CA 1
ATOM 1610 C C . LEU A 1 201 ? -3.480 -13.160 -21.955 1.00 81.75 201 LEU A C 1
ATOM 1612 O O . LEU A 1 201 ? -3.088 -14.029 -21.173 1.00 81.75 201 LEU A O 1
ATOM 1616 N N . LYS A 1 202 ? -4.308 -13.459 -22.964 1.00 78.88 202 LYS A N 1
ATOM 1617 C CA . LYS A 1 202 ? -4.855 -14.810 -23.191 1.00 78.88 202 LYS A CA 1
ATOM 1618 C C . LYS A 1 202 ? -3.797 -15.848 -23.567 1.00 78.88 202 LYS A C 1
ATOM 1620 O O . LYS A 1 202 ? -3.996 -17.029 -23.288 1.00 78.88 202 LYS A O 1
ATOM 1625 N N . LYS A 1 203 ? -2.665 -15.440 -24.155 1.00 66.56 203 LYS A N 1
ATOM 1626 C CA . LYS A 1 203 ? -1.575 -16.358 -24.544 1.00 66.56 203 LYS A CA 1
ATOM 1627 C C . LYS A 1 203 ? -0.932 -17.065 -23.346 1.00 66.56 203 LYS A C 1
ATOM 1629 O O . LYS A 1 203 ? -0.521 -18.210 -23.493 1.00 66.56 203 LYS A O 1
ATOM 1634 N N . LEU A 1 204 ? -0.892 -16.422 -22.176 1.00 64.56 204 LEU A N 1
ATOM 1635 C CA . LEU A 1 204 ? -0.338 -16.999 -20.942 1.00 64.56 204 LEU A CA 1
ATOM 1636 C C . LEU A 1 204 ? -1.363 -17.789 -20.122 1.00 64.56 204 LEU A C 1
ATOM 1638 O O . LEU A 1 204 ? -0.984 -18.668 -19.358 1.00 64.56 204 LEU A O 1
ATOM 1642 N N . ARG A 1 205 ? -2.662 -17.520 -20.307 1.00 58.16 205 ARG A N 1
ATOM 1643 C CA . ARG A 1 205 ? -3.755 -18.255 -19.647 1.00 58.16 205 ARG A CA 1
ATOM 1644 C C . ARG A 1 205 ? -4.053 -19.617 -20.281 1.00 58.16 205 ARG A C 1
ATOM 1646 O O . ARG A 1 205 ? -5.038 -20.244 -19.902 1.00 58.16 205 ARG A O 1
ATOM 1653 N N . GLN A 1 206 ? -3.263 -20.065 -21.261 1.00 54.50 206 GLN A N 1
ATOM 1654 C CA . GLN A 1 206 ? -3.454 -21.392 -21.838 1.00 54.50 206 GLN A CA 1
ATOM 1655 C C . GLN A 1 206 ? -3.299 -22.435 -20.733 1.00 54.50 206 GLN A C 1
ATOM 1657 O O . GLN A 1 206 ? -2.257 -22.501 -20.081 1.00 54.50 206 GLN A O 1
ATOM 1662 N N . GLU A 1 207 ? -4.354 -23.225 -20.520 1.00 50.03 207 GLU A N 1
ATOM 1663 C CA . GLU A 1 207 ? -4.328 -24.346 -19.589 1.00 50.03 207 GLU A CA 1
ATOM 1664 C C . GLU A 1 207 ? -3.080 -25.191 -19.858 1.00 50.03 207 GLU A C 1
ATOM 1666 O O . GLU A 1 207 ? -2.722 -25.375 -21.032 1.00 50.03 207 GLU A O 1
ATOM 1671 N N . PRO A 1 208 ? -2.402 -25.697 -18.809 1.00 50.88 208 PRO A N 1
ATOM 1672 C CA . PRO A 1 208 ? -1.272 -26.587 -19.001 1.00 50.88 208 PRO A CA 1
ATOM 1673 C C . PRO A 1 208 ? -1.716 -27.681 -19.963 1.00 50.88 208 PRO A C 1
ATOM 1675 O O . PRO A 1 208 ? -2.633 -28.449 -19.658 1.00 50.88 208 PRO A O 1
ATOM 1678 N N . LYS A 1 209 ? -1.115 -27.720 -21.160 1.00 55.94 209 LYS A N 1
ATOM 1679 C CA . LYS A 1 209 ? -1.420 -28.773 -22.127 1.00 55.94 209 LYS A CA 1
ATOM 1680 C C . LYS A 1 209 ? -1.198 -30.078 -21.384 1.00 55.94 209 LYS A C 1
ATOM 1682 O O . LYS A 1 209 ? -0.078 -30.323 -20.941 1.00 55.94 209 LYS A O 1
ATOM 1687 N N . LYS A 1 210 ? -2.248 -30.887 -21.213 1.00 55.91 210 LYS A N 1
ATOM 1688 C CA . LYS A 1 210 ? -2.102 -32.242 -20.680 1.00 55.91 210 LYS A CA 1
ATOM 1689 C C . LYS A 1 210 ? -1.114 -32.954 -21.591 1.00 55.91 210 LYS A C 1
ATOM 1691 O O . LYS A 1 210 ? -1.439 -33.311 -22.720 1.00 55.91 210 LYS A O 1
ATOM 1696 N N . ILE A 1 211 ? 0.125 -33.074 -21.131 1.00 58.66 211 ILE A N 1
ATOM 1697 C CA . ILE A 1 211 ? 1.131 -33.839 -21.837 1.00 58.66 211 ILE A CA 1
ATOM 1698 C C . ILE A 1 211 ? 0.736 -35.287 -21.579 1.00 58.66 211 ILE A C 1
ATOM 1700 O O . ILE A 1 211 ? 0.979 -35.807 -20.496 1.00 58.66 211 ILE A O 1
ATOM 1704 N N . ASP A 1 212 ? 0.132 -35.945 -22.566 1.00 57.91 212 ASP A N 1
ATOM 1705 C CA . ASP A 1 212 ? -0.215 -37.373 -22.512 1.00 57.91 212 ASP A CA 1
ATOM 1706 C C . ASP A 1 212 ? 1.036 -38.270 -22.640 1.00 57.91 212 ASP A C 1
ATOM 1708 O O . ASP A 1 212 ? 1.031 -39.361 -23.206 1.00 57.91 212 ASP A O 1
ATOM 1712 N N . LYS A 1 213 ? 2.179 -37.779 -22.150 1.00 58.88 213 LYS A N 1
ATOM 1713 C CA . LYS A 1 213 ? 3.372 -38.588 -21.972 1.00 58.88 213 LYS A CA 1
ATOM 1714 C C . LYS A 1 213 ? 3.253 -39.189 -20.588 1.00 58.88 213 LYS A C 1
ATOM 1716 O O . LYS A 1 213 ? 3.410 -38.490 -19.590 1.00 58.88 213 LYS A O 1
ATOM 1721 N N . ARG A 1 214 ? 3.029 -40.504 -20.539 1.00 52.72 214 ARG A N 1
ATOM 1722 C CA . ARG A 1 214 ? 3.403 -41.300 -19.368 1.00 52.72 214 ARG A CA 1
ATOM 1723 C C . ARG A 1 214 ? 4.840 -40.921 -19.034 1.00 52.72 214 ARG A C 1
ATOM 1725 O O . ARG A 1 214 ? 5.750 -41.242 -19.795 1.00 52.72 214 ARG A O 1
ATOM 1732 N N . VAL A 1 215 ? 5.030 -40.195 -17.938 1.00 58.19 215 VAL A N 1
ATOM 1733 C CA . VAL A 1 215 ? 6.352 -40.000 -17.358 1.00 58.19 215 VAL A CA 1
ATOM 1734 C C . VAL A 1 215 ? 6.796 -41.399 -16.964 1.00 58.19 215 VAL A C 1
ATOM 1736 O O . VAL A 1 215 ? 6.323 -41.943 -15.971 1.00 58.19 215 VAL A O 1
ATOM 1739 N N . THR A 1 216 ? 7.613 -42.044 -17.795 1.00 59.84 216 THR A N 1
ATOM 1740 C CA . THR A 1 216 ? 8.317 -43.249 -17.372 1.00 59.84 216 THR A CA 1
ATOM 1741 C C . THR A 1 216 ? 9.184 -42.820 -16.199 1.00 59.84 216 THR A C 1
ATOM 1743 O O . THR A 1 216 ? 10.033 -41.943 -16.394 1.00 59.84 216 THR A O 1
ATOM 1746 N N . PRO A 1 217 ? 8.963 -43.368 -14.993 1.00 53.28 217 PRO A N 1
ATOM 1747 C CA . PRO A 1 217 ? 9.847 -43.107 -13.872 1.00 53.28 217 PRO A CA 1
ATOM 1748 C C . PRO A 1 217 ? 11.277 -43.393 -14.324 1.00 53.28 217 PRO A C 1
ATOM 1750 O O . PRO A 1 217 ? 11.506 -44.359 -15.061 1.00 53.28 217 PRO A O 1
ATOM 1753 N N . TRP A 1 218 ? 12.227 -42.550 -13.917 1.00 49.31 218 TRP A N 1
ATOM 1754 C CA . TRP A 1 218 ? 13.644 -42.860 -14.075 1.00 49.31 218 TRP A CA 1
ATOM 1755 C C . TRP A 1 218 ? 13.871 -44.297 -13.595 1.00 49.31 218 TRP A C 1
ATOM 1757 O O . TRP A 1 218 ? 13.500 -44.633 -12.470 1.00 49.31 218 TRP A O 1
ATOM 1767 N N . LYS A 1 219 ? 14.399 -45.168 -14.464 1.00 54.00 219 LYS A N 1
ATOM 1768 C CA . LYS A 1 219 ? 14.682 -46.557 -14.098 1.00 54.00 219 LYS A CA 1
ATOM 1769 C C . LYS A 1 219 ? 15.719 -46.550 -12.973 1.00 54.00 219 LYS A C 1
ATOM 1771 O O . LYS A 1 219 ? 16.904 -46.388 -13.226 1.00 54.00 219 LYS A O 1
ATOM 1776 N N . THR A 1 220 ? 15.288 -46.782 -11.740 1.00 51.78 220 THR A N 1
ATOM 1777 C CA . THR A 1 220 ? 16.140 -47.157 -10.602 1.00 51.78 220 THR A CA 1
ATOM 1778 C C . THR A 1 220 ? 16.581 -48.617 -10.731 1.00 51.78 220 THR A C 1
ATOM 1780 O O . THR A 1 220 ? 16.344 -49.434 -9.851 1.00 51.78 220 THR A O 1
ATOM 1783 N N . HIS A 1 221 ? 17.181 -48.985 -11.862 1.00 50.91 221 HIS A N 1
ATOM 1784 C CA . HIS A 1 221 ? 17.779 -50.304 -12.069 1.00 50.91 221 HIS A CA 1
ATOM 1785 C C . HIS A 1 221 ? 19.194 -50.103 -12.589 1.00 50.91 221 HIS A C 1
ATOM 1787 O O . HIS A 1 221 ? 19.404 -50.146 -13.791 1.00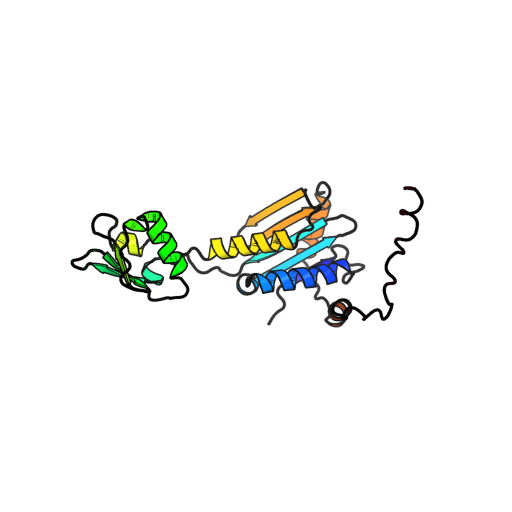 50.91 221 HIS A O 1
ATOM 1793 N N . GLU A 1 222 ? 20.109 -49.808 -11.662 1.00 50.41 222 GLU A N 1
ATOM 1794 C CA . GLU A 1 222 ? 21.553 -50.093 -11.789 1.00 50.41 222 GLU A CA 1
ATOM 1795 C C . GLU A 1 222 ? 22.356 -49.817 -10.495 1.00 50.41 222 GLU A C 1
ATOM 1797 O O . GLU A 1 222 ? 23.567 -49.991 -10.482 1.00 50.41 222 GLU A O 1
ATOM 1802 N N . PHE A 1 223 ? 21.719 -49.459 -9.366 1.00 45.44 223 PHE A N 1
ATOM 1803 C CA . PHE A 1 223 ? 22.427 -49.209 -8.091 1.00 45.44 223 PHE A CA 1
ATOM 1804 C C . PHE A 1 223 ? 22.205 -50.274 -6.997 1.00 45.44 223 PHE A C 1
ATOM 1806 O O . PHE A 1 223 ? 22.554 -50.048 -5.843 1.00 45.44 223 PHE A O 1
ATOM 1813 N N . GLN A 1 224 ? 21.618 -51.434 -7.322 1.00 45.16 224 GLN A N 1
ATOM 1814 C CA . GLN A 1 224 ? 21.458 -52.543 -6.359 1.00 45.16 224 GLN A CA 1
ATOM 1815 C C . GLN A 1 224 ? 22.252 -53.814 -6.698 1.00 45.16 224 GLN A C 1
ATOM 1817 O O . GLN A 1 224 ? 22.182 -54.781 -5.945 1.00 45.16 224 GLN A O 1
ATOM 1822 N N . GLU A 1 225 ? 23.069 -53.814 -7.756 1.00 47.19 225 GLU A N 1
ATOM 1823 C CA . GLU A 1 225 ? 23.973 -54.940 -8.055 1.00 47.19 225 GLU A CA 1
ATOM 1824 C C . GLU A 1 225 ? 25.425 -54.725 -7.590 1.00 47.19 225 GLU A C 1
ATOM 1826 O O . GLU A 1 225 ? 26.244 -55.624 -7.735 1.00 47.19 225 GLU A O 1
ATOM 1831 N N . SER A 1 226 ? 25.751 -53.595 -6.949 1.00 48.62 226 SER A N 1
ATOM 1832 C CA . SER A 1 226 ? 27.083 -53.343 -6.365 1.00 48.62 226 SER A CA 1
ATOM 1833 C C . SER A 1 226 ? 27.183 -53.597 -4.851 1.00 48.62 226 SER A C 1
ATOM 1835 O O . SER A 1 226 ? 28.193 -53.256 -4.240 1.00 48.62 226 SER A O 1
ATOM 1837 N N . LEU A 1 227 ? 26.155 -54.193 -4.232 1.00 47.72 227 LEU A N 1
ATOM 1838 C CA . LEU A 1 227 ? 26.123 -54.530 -2.797 1.00 47.72 227 LEU A CA 1
ATOM 1839 C C . LEU A 1 227 ? 25.899 -56.031 -2.532 1.00 47.72 227 LEU A C 1
ATOM 1841 O O . LEU A 1 227 ? 25.246 -56.400 -1.555 1.00 47.72 227 LEU A O 1
ATOM 1845 N N . LYS A 1 228 ? 26.437 -56.903 -3.391 1.00 43.41 228 LYS A N 1
ATOM 1846 C CA . LYS A 1 228 ? 26.613 -58.328 -3.077 1.00 43.41 228 LYS A CA 1
ATOM 1847 C C . LYS A 1 228 ? 28.086 -58.685 -3.001 1.00 43.41 228 LYS A C 1
ATOM 1849 O O . LYS A 1 228 ? 28.837 -58.212 -3.878 1.00 43.41 228 LYS A O 1
#

Secondary structure (DSSP, 8-state):
----EEEEESSTTSTT-HHHHHHHHHHHHHHHHTT-TTTEEEEEEEEETTTTEEEEEEEEPPPPPPEEHHHHEEEEEETTEEEEEE--GGGHHHHHHHHHHHH-GGGSEE-SSSEEEEPTTS--HHHHHHSEEE-HHHHHHHHHHHHHHHHS-TT--EEEEEEETTEEEEEEESSPPPHHHHHHHHHHHHSPPPPPPHHHHHHH-----------PPP---SSSSS--

Radius of gyration: 26.42 Å; Cα contacts (8 Å, |Δi|>4): 320; chains: 1; bounding box: 50×72×67 Å

Sequence (228 aa):
MAEKVFVENLDRADPYNFGVISYKIIADHVFTDLGIAGALQSIRILIDIEKPFFYITGILSLIDAPMRVSDIASVSIEDEGIHVVIEDENYAPDLLKLLWSEFGRENITQLDRWNLIIPEGYVTPEELELMVAVNPKDRIMNKILDALNRIIPEGFRVRKSDIEKGRITVIASENPIEPKWIEEARNALETPPIQIPEEHLKKLRQEPKKIDKRVTPWKTHEFQESLK

Nearest PDB structures (foldseek):
  3gig-assembly1_B  TM=3.248E-01  e=5.510E-01  Bacillus subtilis
  3gig-assembly1_A  TM=2.828E-01  e=1.061E+00  Bacillus subtilis
  5e8c-assembly1_A  TM=1.026E-01  e=4.697E+00  Suid alphaherpesvirus 1

Solvent-accessible surface area (backbone atoms only — not comparable to full-atom values): 13373 Å² total; per-residue (Å²): 131,84,89,36,76,35,40,33,34,68,57,70,92,55,52,77,40,73,65,34,51,50,51,38,53,51,43,55,48,44,38,56,74,72,66,44,65,78,56,38,63,35,34,41,36,36,36,33,79,90,72,42,36,38,42,35,40,32,37,47,36,92,64,67,72,66,37,28,33,60,77,36,26,53,76,46,82,53,99,80,21,38,37,39,41,57,70,41,77,91,48,45,68,45,40,52,50,45,52,32,70,76,64,37,62,90,58,45,49,69,82,52,101,45,37,36,33,39,49,73,88,79,68,52,70,72,60,50,36,66,38,73,37,41,53,55,53,59,60,52,48,53,51,51,53,49,40,50,59,73,63,49,61,86,74,38,72,43,70,50,75,51,77,55,98,58,30,42,38,40,39,36,12,57,52,88,83,56,73,65,59,57,50,55,52,53,58,55,65,77,43,83,81,62,80,80,60,70,75,64,57,52,67,74,65,56,70,82,75,81,68,88,63,80,76,72,72,81,79,89,77,78,84,78,78,82,80,120

Foldseek 3Di:
DDDAEFFFELPPVCGLDPVSLVLSVLLVVLCVVLVLPQQFPHKYWYQHVVQQKIKIKTFTDPFDAQAALLNFWDWDQDPQAIKTFGDHPVLLVLQLVVCCVQQNPVQWDDPDSGIIHHGPPSDDRVRRRGHRSDDRVVSSVVSVVVSVVSSRDPLFPDWDWDDPDRMIIIMTGNDPDDPVVVVSVVVVVVDDGDDDDPVSNVVVVPDDPPPPDPPPPDPPPDPPVVPD

Mean predicted aligned error: 11.25 Å